Protein AF-A0A961Y0A7-F1 (afdb_monomer)

Mean predicted aligned error: 3.9 Å

Secondary structure (DSSP, 8-state):
-PPPP--TTGGG-TT-SEEEEEHHHHHHHHHHHHHHHHHHTT---EEEEEE---TTSTTHHHHHHHTHHHHHHTTEEE---SSHHHHHHHHHHHTTTTTTT--SSS-EEEEEEEEHHHHHHTHHHHHHHHHH---TT--EEEEEEE-TT-TTSSS---THHHHHHTT--EE--SSHHHHHHHHHHHHHHHHHHTS-EEEEEEHHHHT-EEEEE--TTS--------PPPTT-SS--SS--HHHHHHIIIIIIHHHHHHHHHHTT-SEEEE--TTS--EEEEE-TTHHHHHHHHHHHTT--HHHHHHHTEEEEE-

Foldseek 3Di:
DDDDDADPVVLQDLVDQKHKDFLLSLLVNLQLLLLVLCVVVVWFEAEEEEEEADPPCNCNVVNCVVCVVSNVVSNHDYDYDPAQQRRLVVQLVQQCQPQVPNDPTLGYAYEYEDEQVSLVVNLVSQLVSFLLFGHLSYAYEYEYRADQPCPRHPDRDDNVVSCVVSVAAEAAAQASQVSSVVSSLQRNLRSQLRGHHYYYDYNRHRGDMDIYGSNSPPAPQDQDDDDADVVGRGGHDPDDSVRSVCSSPVGSSVSSVRRCVVRVSKDWPAPQAPAADEEDEDEHNVLVVVVVVCVVVVNDSVNSNVRRYIYIYD

Radius of gyration: 19.68 Å; Cα contacts (8 Å, |Δi|>4): 651; chains: 1; bounding box: 54×45×55 Å

Solvent-accessible surface ar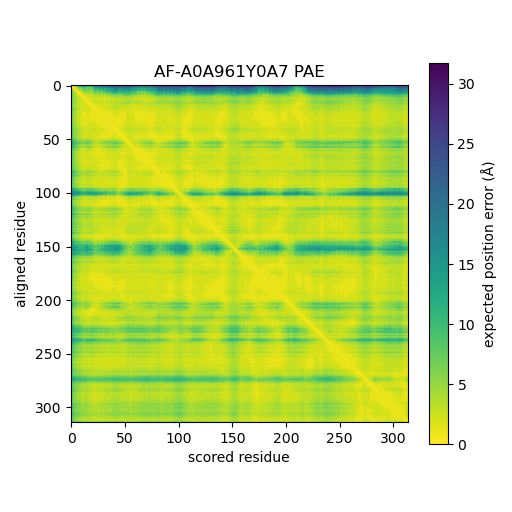ea (backbone atoms only — not comparable to full-atom values): 16187 Å² total; per-residue (Å²): 135,88,83,77,93,83,61,91,68,46,51,71,43,84,89,39,45,65,37,70,40,37,19,44,48,32,54,55,33,35,55,54,49,49,46,49,52,35,47,75,73,72,41,56,53,32,35,40,36,22,20,30,82,28,62,48,49,50,60,33,64,60,45,52,62,74,40,42,69,64,32,52,76,51,48,31,48,79,49,78,29,96,38,30,44,60,11,43,45,52,48,48,49,44,36,50,48,56,78,80,71,73,44,95,38,74,19,32,26,26,38,30,34,23,18,43,73,34,48,62,69,21,46,68,52,48,36,55,36,30,43,50,24,14,21,71,52,17,12,28,36,38,40,41,13,34,41,70,79,25,85,88,46,98,55,59,36,76,54,65,61,61,34,56,74,40,69,34,52,74,45,49,35,48,30,42,57,35,52,32,53,49,46,56,50,26,34,51,47,4,24,68,23,9,27,43,18,33,35,56,34,33,48,76,24,31,70,35,72,44,80,34,79,57,39,86,76,74,68,84,84,51,84,65,92,72,92,68,58,90,86,50,58,46,43,73,83,92,60,52,73,67,54,27,50,51,42,42,68,72,42,25,52,50,42,46,52,48,35,42,62,63,52,50,68,53,38,75,75,24,81,2,49,96,63,59,76,45,80,46,79,36,49,21,49,54,38,54,56,52,51,50,54,32,51,78,70,66,43,48,60,69,50,21,27,76,74,6,36,21,33,36,39,79

Structure (mmCIF, N/CA/C/O backbone):
data_AF-A0A961Y0A7-F1
#
_entry.id   AF-A0A961Y0A7-F1
#
loop_
_atom_site.group_PDB
_atom_site.id
_atom_site.type_symbol
_atom_site.label_atom_id
_atom_site.label_alt_id
_atom_site.label_comp_id
_atom_site.label_asym_id
_atom_site.label_entity_id
_atom_site.label_seq_id
_atom_site.pdbx_PDB_ins_code
_atom_site.Cartn_x
_atom_site.Cartn_y
_atom_site.Cartn_z
_atom_site.occupancy
_atom_site.B_iso_or_equiv
_atom_site.auth_seq_id
_atom_site.auth_comp_id
_atom_site.auth_asym_id
_atom_site.auth_atom_id
_atom_site.pdbx_PDB_model_num
ATOM 1 N N . MET A 1 1 ? -7.934 -25.262 23.006 1.00 51.03 1 MET A N 1
ATOM 2 C CA . MET A 1 1 ? -6.960 -24.465 22.233 1.00 51.03 1 MET A CA 1
ATOM 3 C C . MET A 1 1 ? -5.913 -25.414 21.687 1.00 51.03 1 MET A C 1
ATOM 5 O O . MET A 1 1 ? -5.213 -26.032 22.476 1.00 51.03 1 MET A O 1
ATOM 9 N N . THR A 1 2 ? -5.853 -25.593 20.373 1.00 66.06 2 THR A N 1
ATOM 10 C CA . THR A 1 2 ? -4.744 -26.283 19.704 1.00 66.06 2 THR A CA 1
ATOM 11 C C . THR A 1 2 ? -3.541 -25.342 19.684 1.00 66.06 2 THR A C 1
ATOM 13 O O . THR A 1 2 ? -3.644 -24.221 19.190 1.00 66.06 2 THR A O 1
ATOM 16 N N . LEU A 1 3 ? -2.423 -25.760 20.278 1.00 72.69 3 LEU A N 1
ATOM 17 C CA . LEU A 1 3 ? -1.157 -25.033 20.196 1.00 72.69 3 LEU A CA 1
ATOM 18 C C . LEU A 1 3 ? -0.525 -25.333 18.835 1.00 72.69 3 LEU A C 1
ATOM 20 O O . LEU A 1 3 ? -0.380 -26.498 18.471 1.00 72.69 3 LEU A O 1
ATOM 24 N N . HIS A 1 4 ? -0.182 -24.291 18.084 1.00 73.06 4 HIS A N 1
ATOM 25 C CA . HIS A 1 4 ? 0.564 -24.435 16.838 1.00 73.06 4 HIS A CA 1
ATOM 26 C C . HIS A 1 4 ? 2.064 -24.418 17.140 1.00 73.06 4 HIS A C 1
ATOM 28 O O . HIS A 1 4 ? 2.520 -23.619 17.958 1.00 73.06 4 HIS A O 1
ATOM 34 N N . GLU A 1 5 ? 2.829 -25.285 16.481 1.00 76.44 5 GLU A N 1
ATOM 35 C CA . GLU A 1 5 ? 4.289 -25.206 16.482 1.00 76.44 5 GLU A CA 1
ATOM 36 C C . GLU A 1 5 ? 4.713 -24.015 15.609 1.00 76.44 5 GLU A C 1
ATOM 38 O O . GLU A 1 5 ? 4.306 -23.921 14.449 1.00 76.44 5 GLU A O 1
ATOM 43 N N . VAL A 1 6 ? 5.467 -23.072 16.186 1.00 79.75 6 VAL A N 1
ATOM 44 C CA . VAL A 1 6 ? 5.834 -21.801 15.539 1.00 79.75 6 VAL A CA 1
ATOM 45 C C . VAL A 1 6 ? 7.351 -21.639 15.543 1.00 79.75 6 VAL A C 1
ATOM 47 O O . VAL A 1 6 ? 7.975 -21.639 16.604 1.00 79.75 6 VAL A O 1
ATOM 50 N N . GLY A 1 7 ? 7.936 -21.453 14.358 1.00 81.75 7 GLY A N 1
ATOM 51 C CA . GLY A 1 7 ? 9.354 -21.139 14.167 1.00 81.75 7 GLY A CA 1
ATOM 52 C C . GLY A 1 7 ? 9.591 -19.697 13.706 1.00 81.75 7 GLY A C 1
ATOM 53 O O . GLY A 1 7 ? 8.759 -19.097 13.031 1.00 81.75 7 GLY A O 1
ATOM 54 N N . LEU A 1 8 ? 10.762 -19.120 14.007 1.00 78.00 8 LEU A N 1
ATOM 55 C CA . LEU A 1 8 ? 11.124 -17.765 13.542 1.00 78.00 8 LEU A CA 1
ATOM 56 C C . LEU A 1 8 ? 11.269 -17.659 12.013 1.00 78.00 8 LEU A C 1
ATOM 58 O O . LEU A 1 8 ? 11.157 -16.560 11.464 1.00 78.00 8 LEU A O 1
ATOM 62 N N . SER A 1 9 ? 11.548 -18.777 11.344 1.00 84.88 9 SER A N 1
ATOM 63 C CA . SER A 1 9 ? 11.626 -18.895 9.884 1.00 84.88 9 SER A CA 1
ATOM 64 C C . SER A 1 9 ? 10.252 -18.906 9.212 1.00 84.88 9 SER A C 1
ATOM 66 O O . SER A 1 9 ? 10.159 -18.555 8.039 1.00 84.88 9 SER A O 1
ATOM 68 N N . ASP A 1 10 ? 9.181 -19.226 9.949 1.00 89.25 10 ASP A N 1
ATOM 69 C CA . ASP A 1 10 ? 7.824 -19.369 9.399 1.00 89.25 10 ASP A CA 1
ATOM 70 C C . ASP A 1 10 ? 7.329 -18.085 8.728 1.00 89.25 10 ASP A C 1
ATOM 72 O O . ASP A 1 10 ? 6.526 -18.128 7.803 1.00 89.25 10 ASP A O 1
ATOM 76 N N . LYS A 1 11 ? 7.847 -16.926 9.149 1.00 90.25 11 LYS A N 1
ATOM 77 C CA . LYS A 1 11 ? 7.436 -15.613 8.640 1.00 90.25 11 LYS A CA 1
ATOM 78 C C . LYS A 1 11 ? 7.602 -15.414 7.132 1.00 90.25 11 LYS A C 1
ATOM 80 O O . LYS A 1 11 ? 6.934 -14.543 6.581 1.00 90.25 11 LYS A O 1
ATOM 85 N N . PHE A 1 12 ? 8.482 -16.172 6.475 1.00 93.19 12 PHE A N 1
ATOM 86 C CA . PHE A 1 12 ? 8.688 -16.105 5.023 1.00 93.19 12 PHE A CA 1
ATOM 87 C C . PHE A 1 12 ? 8.263 -17.386 4.294 1.00 93.19 12 PHE A C 1
ATOM 89 O O . PHE A 1 12 ? 8.237 -17.400 3.066 1.00 93.19 12 PHE A O 1
ATOM 96 N N . ASP A 1 13 ? 7.841 -18.421 5.023 1.00 93.38 13 ASP A N 1
ATOM 97 C CA . ASP A 1 13 ? 7.363 -19.678 4.453 1.00 93.38 13 ASP A CA 1
ATOM 98 C C . ASP A 1 13 ? 5.953 -19.510 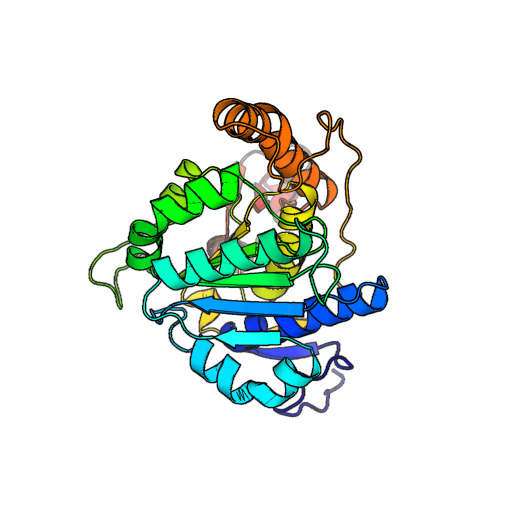3.856 1.00 93.38 13 ASP A C 1
ATOM 100 O O . ASP A 1 13 ? 4.977 -19.201 4.543 1.00 93.38 13 ASP A O 1
ATOM 104 N N . LEU A 1 14 ? 5.833 -19.650 2.531 1.00 94.38 14 LEU A N 1
ATOM 105 C CA . LEU A 1 14 ? 4.567 -19.525 1.792 1.00 94.38 14 LEU A CA 1
ATOM 106 C C . LEU A 1 14 ? 3.572 -20.661 2.073 1.00 94.38 14 LEU A C 1
ATOM 108 O O . LEU A 1 14 ? 2.392 -20.482 1.794 1.00 94.38 14 LEU A O 1
ATOM 112 N N . ALA A 1 15 ? 4.006 -21.767 2.685 1.00 92.88 15 ALA A N 1
ATOM 113 C CA . ALA A 1 15 ? 3.124 -22.857 3.096 1.00 92.88 15 ALA A CA 1
ATOM 114 C C . ALA A 1 15 ? 2.389 -22.590 4.423 1.00 92.88 15 ALA A C 1
ATOM 116 O O . ALA A 1 15 ? 1.484 -23.339 4.789 1.00 92.88 15 ALA A O 1
ATOM 117 N N . LYS A 1 16 ? 2.772 -21.547 5.171 1.00 93.75 16 LYS A N 1
ATOM 118 C CA . LYS A 1 16 ? 2.127 -21.176 6.436 1.00 93.75 16 LYS A CA 1
ATOM 119 C C . LYS A 1 16 ? 0.941 -20.254 6.174 1.00 93.75 16 LYS A C 1
ATOM 121 O O . LYS A 1 16 ? 1.087 -19.245 5.491 1.00 93.75 16 LYS A O 1
ATOM 126 N N . ASP A 1 17 ? -0.188 -20.544 6.819 1.00 93.56 17 ASP A N 1
ATOM 127 C CA . ASP A 1 17 ? -1.375 -19.677 6.804 1.00 93.56 17 ASP A CA 1
ATOM 128 C C . ASP A 1 17 ? -1.399 -18.673 7.962 1.00 93.56 17 ASP A C 1
ATOM 130 O O . ASP A 1 17 ? -2.107 -17.675 7.900 1.00 93.56 17 ASP A O 1
ATOM 134 N N . ARG A 1 18 ? -0.637 -18.902 9.037 1.00 94.38 18 ARG A N 1
ATOM 135 C CA . ARG A 1 18 ? -0.569 -17.992 10.187 1.00 94.38 18 ARG A CA 1
ATOM 136 C C . ARG A 1 18 ? 0.855 -17.856 10.692 1.00 94.38 18 ARG A C 1
ATOM 138 O O . ARG A 1 18 ? 1.533 -18.857 10.902 1.00 94.38 18 ARG A O 1
ATOM 145 N N . ILE A 1 19 ? 1.281 -16.618 10.922 1.00 95.06 19 ILE A N 1
ATOM 146 C CA . ILE A 1 19 ? 2.637 -16.281 11.376 1.00 95.06 19 ILE A CA 1
ATOM 147 C C . ILE A 1 19 ? 2.593 -15.192 12.451 1.00 95.06 19 ILE A C 1
ATOM 149 O O . ILE A 1 19 ? 1.587 -14.498 12.596 1.00 95.06 19 ILE A O 1
ATOM 153 N N . PHE A 1 20 ? 3.682 -15.034 13.203 1.00 94.75 20 PHE A N 1
ATOM 154 C CA . PHE A 1 20 ? 3.889 -13.921 14.132 1.00 94.75 20 PHE A CA 1
ATOM 155 C C . PHE A 1 20 ? 5.010 -13.021 13.608 1.00 94.75 20 PHE A C 1
ATOM 157 O O . PHE A 1 20 ? 6.136 -13.487 13.424 1.00 94.75 20 PHE A O 1
ATOM 164 N N . VAL A 1 21 ? 4.703 -11.752 13.330 1.00 95.81 21 VAL A N 1
ATOM 165 C CA . VAL A 1 21 ? 5.616 -10.829 12.634 1.00 95.81 21 VAL A CA 1
ATOM 166 C C . VAL A 1 21 ? 5.480 -9.391 13.112 1.00 95.81 21 VAL A C 1
ATOM 168 O O . VAL A 1 21 ? 4.435 -8.992 13.623 1.00 95.81 21 VAL A O 1
ATOM 171 N N . THR A 1 22 ? 6.537 -8.603 12.903 1.00 95.56 22 THR A N 1
ATOM 172 C CA . THR A 1 22 ? 6.458 -7.133 12.923 1.00 95.56 22 THR A CA 1
ATOM 173 C C . THR A 1 22 ? 5.847 -6.595 11.626 1.00 95.56 22 THR A C 1
ATOM 17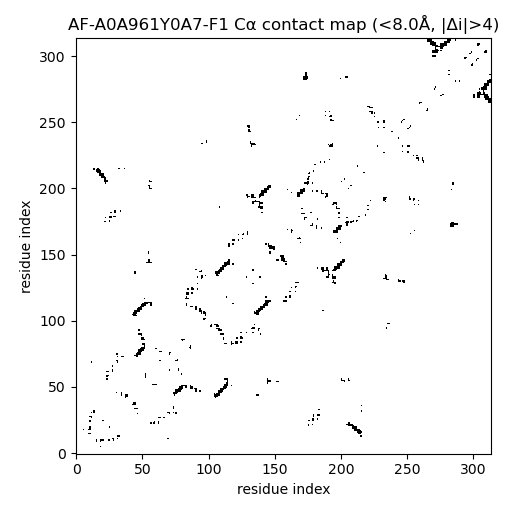5 O O . THR A 1 22 ? 5.862 -7.286 10.605 1.00 95.56 22 THR A O 1
ATOM 178 N N . GLY A 1 23 ? 5.400 -5.337 11.606 1.00 96.00 23 GLY A N 1
ATOM 179 C CA . GLY A 1 23 ? 4.949 -4.674 10.374 1.00 96.00 23 GLY A CA 1
ATOM 180 C C . GLY A 1 23 ? 6.012 -4.631 9.267 1.00 96.00 23 GLY A C 1
ATOM 181 O O . GLY A 1 23 ? 5.724 -4.950 8.116 1.00 96.00 23 GLY A O 1
ATOM 182 N N . ALA A 1 24 ? 7.277 -4.354 9.603 1.00 95.94 24 ALA A N 1
ATOM 183 C CA . ALA A 1 24 ? 8.370 -4.414 8.624 1.00 95.94 24 ALA A CA 1
ATOM 184 C C . ALA A 1 24 ? 8.560 -5.822 8.018 1.00 95.94 24 ALA A C 1
ATOM 186 O O . ALA A 1 24 ? 8.810 -5.959 6.823 1.00 95.94 24 ALA A O 1
ATOM 187 N N . GLN A 1 25 ? 8.414 -6.883 8.819 1.00 96.88 25 GLN A N 1
ATOM 188 C CA . GLN A 1 25 ? 8.450 -8.266 8.323 1.00 96.88 25 GLN A CA 1
ATOM 189 C C . GLN A 1 25 ? 7.204 -8.615 7.506 1.00 96.88 25 GLN A C 1
ATOM 191 O O . GLN A 1 25 ? 7.316 -9.341 6.521 1.00 96.88 25 GLN A O 1
ATOM 196 N N . ALA A 1 26 ? 6.044 -8.071 7.875 1.00 97.69 26 ALA A N 1
ATOM 197 C CA . ALA A 1 26 ? 4.801 -8.215 7.131 1.00 97.69 26 ALA A CA 1
ATOM 198 C C . ALA A 1 26 ? 4.913 -7.622 5.715 1.00 97.69 26 ALA A C 1
ATOM 200 O O . ALA A 1 26 ? 4.457 -8.252 4.767 1.00 97.69 26 ALA A O 1
ATOM 201 N N . ILE A 1 27 ? 5.600 -6.485 5.542 1.00 98.12 27 ILE A N 1
ATOM 202 C CA . ILE A 1 27 ? 5.890 -5.905 4.216 1.00 98.12 27 ILE A CA 1
ATOM 203 C C . ILE A 1 27 ? 6.769 -6.849 3.380 1.00 98.12 27 ILE A C 1
ATOM 205 O O . ILE A 1 27 ? 6.475 -7.101 2.214 1.00 98.12 27 ILE A O 1
ATOM 209 N N . VAL A 1 28 ? 7.825 -7.427 3.966 1.00 98.12 28 VAL A N 1
ATOM 210 C CA . VAL A 1 28 ? 8.664 -8.416 3.260 1.00 98.12 28 VAL A CA 1
ATOM 211 C C . VAL A 1 28 ? 7.841 -9.641 2.860 1.00 98.12 28 VAL A C 1
ATOM 213 O O . VAL A 1 28 ? 7.90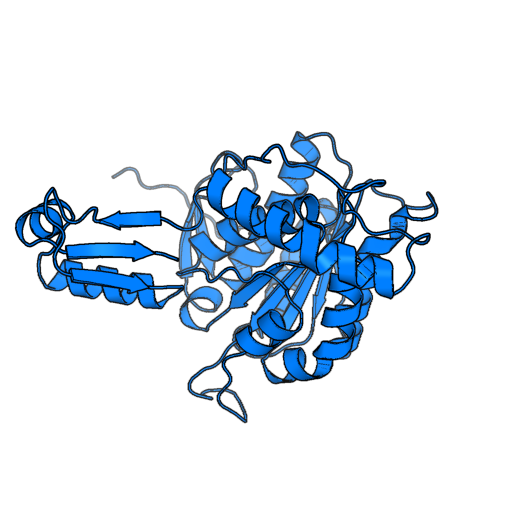7 -10.097 1.720 1.00 98.12 28 VAL A O 1
ATOM 216 N N . ARG A 1 29 ? 7.014 -10.148 3.777 1.00 98.06 29 ARG A N 1
ATOM 217 C CA . ARG A 1 29 ? 6.108 -11.267 3.517 1.00 98.06 29 ARG A CA 1
ATOM 218 C C . ARG A 1 29 ? 5.111 -10.950 2.396 1.00 98.06 29 ARG A C 1
ATOM 220 O O . ARG A 1 29 ? 4.918 -11.777 1.512 1.00 98.06 29 ARG A O 1
ATOM 227 N N . MET A 1 30 ? 4.529 -9.756 2.395 1.00 98.50 30 MET A N 1
ATOM 228 C CA . MET A 1 30 ? 3.612 -9.274 1.360 1.00 98.50 30 MET A CA 1
ATOM 229 C C . MET A 1 30 ? 4.254 -9.296 -0.037 1.00 98.50 30 MET A C 1
ATOM 231 O O . MET A 1 30 ? 3.595 -9.714 -0.985 1.00 98.50 30 MET A O 1
ATOM 235 N N . LEU A 1 31 ? 5.533 -8.924 -0.178 1.00 98.75 31 LEU A N 1
ATOM 236 C CA . LEU A 1 31 ? 6.253 -9.003 -1.462 1.00 98.75 31 LEU A CA 1
ATOM 237 C C . LEU A 1 31 ? 6.336 -10.444 -1.990 1.00 98.75 31 LEU A C 1
ATOM 239 O O . LEU A 1 31 ? 6.076 -10.692 -3.168 1.00 98.75 31 LEU A O 1
ATOM 243 N N . LEU A 1 32 ? 6.664 -11.398 -1.112 1.00 98.62 32 LEU A N 1
ATOM 244 C CA . LEU A 1 32 ? 6.717 -12.823 -1.459 1.00 98.62 32 LEU A CA 1
ATOM 245 C C . LEU A 1 32 ? 5.329 -13.348 -1.849 1.00 98.62 32 LEU A C 1
ATOM 247 O O . LEU A 1 32 ? 5.191 -14.076 -2.829 1.00 98.62 32 LEU A O 1
ATOM 251 N N . MET A 1 33 ? 4.292 -12.936 -1.114 1.00 98.56 33 MET A N 1
ATOM 252 C CA . MET A 1 33 ? 2.907 -13.292 -1.423 1.00 98.56 33 MET A CA 1
ATOM 253 C C . MET A 1 33 ? 2.459 -12.720 -2.769 1.00 98.56 33 MET A C 1
ATOM 255 O O . MET A 1 33 ? 1.820 -13.436 -3.533 1.00 98.56 33 MET A O 1
ATOM 259 N N . GLN A 1 34 ? 2.805 -11.470 -3.092 1.00 98.69 34 GLN A N 1
ATOM 260 C CA . GLN A 1 34 ? 2.463 -10.868 -4.382 1.00 98.69 34 GLN A CA 1
ATOM 261 C C . GLN A 1 34 ? 3.087 -11.653 -5.541 1.00 98.69 34 GLN A C 1
ATOM 263 O O . GLN A 1 34 ? 2.381 -12.026 -6.479 1.00 98.69 34 GLN A O 1
ATOM 268 N N . ARG A 1 35 ? 4.386 -11.975 -5.449 1.00 98.50 35 ARG A N 1
ATOM 269 C CA . ARG A 1 35 ? 5.071 -12.792 -6.461 1.00 98.50 35 ARG A CA 1
ATOM 270 C C . ARG A 1 35 ? 4.407 -14.152 -6.650 1.00 98.50 35 ARG A C 1
ATOM 272 O O . ARG A 1 35 ? 4.287 -14.626 -7.782 1.00 98.50 35 ARG A O 1
ATOM 279 N N . GLU A 1 36 ? 4.030 -14.794 -5.552 1.00 98.38 36 GLU A N 1
ATOM 280 C CA . GLU A 1 36 ? 3.432 -16.123 -5.592 1.00 98.38 36 GLU A CA 1
ATOM 281 C C . GLU A 1 36 ? 2.009 -16.094 -6.157 1.00 98.38 36 GLU A C 1
ATOM 283 O O . GLU A 1 36 ? 1.648 -16.959 -6.953 1.00 98.38 36 GLU A O 1
ATOM 288 N N . ARG A 1 37 ? 1.223 -15.057 -5.842 1.00 98.06 37 ARG A N 1
ATOM 289 C CA . ARG A 1 37 ? -0.086 -14.831 -6.474 1.00 98.06 37 ARG A CA 1
ATOM 290 C C . ARG A 1 37 ? 0.048 -14.657 -7.984 1.00 98.06 37 ARG A C 1
ATOM 292 O O . ARG A 1 37 ? -0.720 -15.263 -8.724 1.00 98.06 37 ARG A O 1
ATOM 299 N N . ASP A 1 38 ? 1.047 -13.901 -8.436 1.00 98.38 38 ASP A N 1
ATOM 300 C CA . ASP A 1 38 ? 1.332 -13.744 -9.864 1.00 98.38 38 ASP A CA 1
ATOM 301 C C . ASP A 1 38 ? 1.721 -15.081 -10.511 1.00 98.38 38 ASP A C 1
ATOM 303 O O . ASP A 1 38 ? 1.190 -15.429 -11.563 1.00 98.38 38 ASP A O 1
ATOM 307 N N . ARG A 1 39 ? 2.566 -15.886 -9.848 1.00 98.31 39 ARG A N 1
ATOM 308 C CA . ARG A 1 39 ? 2.947 -17.226 -10.329 1.00 98.31 39 ARG A CA 1
ATOM 309 C C . ARG A 1 39 ? 1.732 -18.137 -10.500 1.00 98.31 39 ARG A C 1
ATOM 311 O O . ARG A 1 39 ? 1.622 -18.827 -11.509 1.00 98.31 39 ARG A O 1
ATOM 318 N N . ILE A 1 40 ? 0.838 -18.155 -9.510 1.00 97.56 40 ILE A N 1
ATOM 319 C CA . ILE A 1 40 ? -0.393 -18.958 -9.528 1.00 97.56 40 ILE A CA 1
ATOM 320 C C . ILE A 1 40 ? -1.330 -18.487 -10.647 1.00 97.56 40 ILE A C 1
ATOM 322 O O . ILE A 1 40 ? -1.979 -19.312 -11.283 1.00 97.56 40 ILE A O 1
ATOM 326 N N . ALA A 1 41 ? -1.355 -17.183 -10.931 1.00 97.12 41 ALA A N 1
ATOM 327 C CA . ALA A 1 41 ? -2.091 -16.600 -12.051 1.00 97.12 41 ALA A CA 1
ATOM 328 C C . ALA A 1 41 ? -1.420 -16.820 -13.425 1.00 97.12 41 ALA A C 1
ATOM 330 O O . ALA A 1 41 ? -1.938 -16.347 -14.433 1.00 97.12 41 ALA A O 1
ATOM 331 N N . GLY A 1 42 ? -0.287 -17.530 -13.483 1.00 98.12 42 GLY A N 1
ATOM 332 C CA . GLY A 1 42 ? 0.439 -17.819 -14.721 1.00 98.12 42 GLY A CA 1
ATOM 333 C C . GLY A 1 42 ? 1.356 -16.694 -15.206 1.00 98.12 42 GLY A C 1
ATOM 334 O O . GLY A 1 42 ? 1.857 -16.782 -16.321 1.00 98.12 42 GLY A O 1
ATOM 335 N N . LEU A 1 43 ? 1.597 -15.667 -14.385 1.00 97.94 43 LEU A N 1
ATOM 336 C CA . LEU A 1 43 ? 2.464 -14.539 -14.717 1.00 97.94 43 LEU A CA 1
ATOM 337 C C . LEU A 1 43 ? 3.905 -14.776 -14.234 1.00 97.94 43 LEU A C 1
ATOM 339 O O . LEU A 1 43 ? 4.173 -15.187 -13.095 1.00 97.94 43 LEU A O 1
ATOM 343 N N . ASN A 1 44 ? 4.860 -14.441 -15.092 1.00 97.50 44 ASN A N 1
ATOM 344 C CA . ASN A 1 44 ? 6.278 -14.355 -14.788 1.00 97.50 44 ASN A CA 1
ATOM 345 C C . ASN A 1 44 ? 6.662 -12.908 -14.443 1.00 97.50 44 ASN A C 1
ATOM 347 O O . ASN A 1 44 ? 7.371 -12.245 -15.198 1.00 97.50 44 ASN A O 1
ATOM 351 N N . THR A 1 45 ? 6.197 -12.414 -13.293 1.00 98.31 45 THR A N 1
ATOM 352 C CA . THR A 1 45 ? 6.563 -11.084 -12.780 1.00 98.31 45 THR A CA 1
ATOM 353 C C . THR A 1 45 ? 7.852 -11.105 -11.953 1.00 98.31 45 THR A C 1
ATOM 355 O O . THR A 1 45 ? 8.313 -12.153 -11.479 1.00 98.31 45 THR A O 1
ATOM 358 N N . ALA A 1 46 ? 8.420 -9.918 -11.749 1.00 98.38 46 ALA A N 1
ATOM 359 C CA . ALA A 1 46 ? 9.483 -9.659 -10.782 1.00 98.38 46 ALA A CA 1
ATOM 360 C C . ALA A 1 46 ? 9.074 -8.546 -9.807 1.00 98.38 46 ALA A C 1
ATOM 362 O O . ALA A 1 46 ? 8.126 -7.802 -10.060 1.00 98.38 46 ALA A O 1
ATOM 363 N N . GLY A 1 47 ? 9.795 -8.434 -8.691 1.00 98.56 47 GLY A N 1
ATOM 364 C CA . GLY A 1 47 ? 9.586 -7.378 -7.703 1.00 98.56 47 GLY A CA 1
ATOM 365 C C . GLY A 1 47 ? 10.777 -6.428 -7.616 1.00 98.56 47 GLY A C 1
ATOM 366 O O . GLY A 1 47 ? 11.928 -6.857 -7.700 1.00 98.56 47 GLY A O 1
ATOM 367 N N . PHE A 1 48 ? 10.519 -5.147 -7.383 1.00 98.81 48 PHE A N 1
ATOM 368 C CA . PHE A 1 48 ? 11.555 -4.148 -7.132 1.00 98.81 48 PHE A CA 1
ATOM 369 C C . PHE A 1 48 ? 11.227 -3.316 -5.896 1.00 98.81 48 PHE A C 1
ATOM 371 O O . PHE A 1 48 ? 10.123 -2.809 -5.743 1.00 98.81 48 PHE A O 1
ATOM 378 N N . VAL A 1 49 ? 12.186 -3.153 -4.995 1.00 98.81 49 VAL A N 1
ATOM 379 C CA . VAL A 1 49 ? 12.016 -2.335 -3.794 1.00 98.81 49 VAL A CA 1
ATOM 380 C C . VAL A 1 49 ? 13.118 -1.297 -3.758 1.00 98.81 49 VAL A C 1
ATOM 382 O O . VAL A 1 49 ? 14.296 -1.637 -3.874 1.00 98.81 49 VAL A O 1
ATOM 385 N N . SER A 1 50 ? 12.741 -0.039 -3.566 1.00 98.62 50 SER A N 1
ATOM 386 C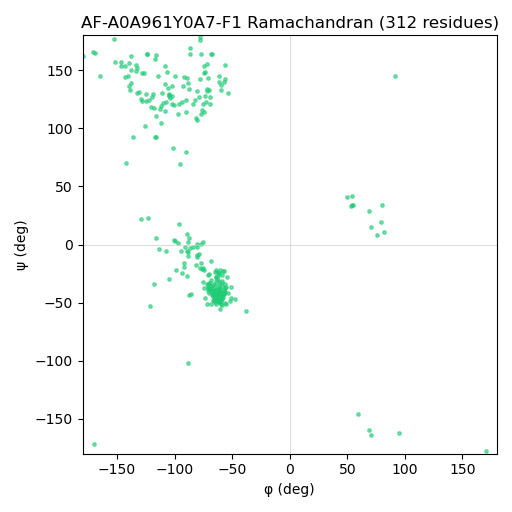 CA . SER A 1 50 ? 13.685 1.053 -3.367 1.00 98.62 50 SER A CA 1
ATOM 387 C C . SER A 1 50 ? 13.105 2.090 -2.421 1.00 98.62 50 SER A C 1
ATOM 389 O O . SER A 1 50 ? 11.897 2.231 -2.287 1.00 98.62 50 SER A O 1
ATOM 391 N N . GLY A 1 51 ? 13.965 2.817 -1.732 1.00 97.31 51 GLY A N 1
ATOM 392 C CA . GLY A 1 51 ? 13.540 3.841 -0.794 1.00 97.31 51 GLY A CA 1
ATOM 393 C C . GLY A 1 51 ? 14.701 4.352 0.025 1.00 97.31 51 GLY A C 1
ATOM 394 O O . GLY A 1 51 ? 15.847 3.934 -0.168 1.00 97.31 51 GLY A O 1
ATOM 395 N N . TYR A 1 52 ? 14.388 5.263 0.935 1.00 95.94 52 TYR A N 1
ATOM 396 C CA . TYR A 1 52 ? 15.358 5.827 1.857 1.00 95.94 52 TYR A CA 1
ATOM 397 C C . TYR A 1 52 ? 14.847 5.731 3.289 1.00 95.94 52 TYR A C 1
ATOM 399 O O . TYR A 1 52 ? 13.646 5.764 3.566 1.00 95.94 52 TYR A O 1
ATOM 407 N N . ARG A 1 53 ? 15.780 5.557 4.221 1.00 91.12 53 ARG A N 1
ATOM 408 C CA . ARG A 1 53 ? 15.449 5.251 5.611 1.00 91.12 53 ARG A CA 1
ATOM 409 C C . ARG A 1 53 ? 14.861 6.458 6.310 1.00 91.12 53 ARG A C 1
ATOM 411 O O . ARG A 1 53 ? 15.477 7.514 6.377 1.00 91.12 53 ARG A O 1
ATOM 418 N N . GLY A 1 54 ? 13.750 6.225 6.989 1.00 89.62 54 GLY A N 1
ATOM 419 C CA . GLY A 1 54 ? 13.210 7.137 7.981 1.00 89.62 54 GLY A CA 1
ATOM 420 C C . GLY A 1 54 ? 12.168 6.427 8.830 1.00 89.62 54 GLY A C 1
ATOM 421 O O . GLY A 1 54 ? 11.461 5.550 8.342 1.00 89.62 54 GLY A O 1
ATOM 422 N N . SER A 1 55 ? 12.094 6.769 10.116 1.00 87.00 55 SER A N 1
ATOM 423 C CA . SER A 1 55 ? 11.039 6.274 11.014 1.00 87.00 55 SER A CA 1
ATOM 424 C C . SER A 1 55 ? 9.644 6.627 10.463 1.00 87.00 55 SER A C 1
ATOM 426 O O . SER A 1 55 ? 9.494 7.738 9.952 1.00 87.00 55 SER A O 1
ATOM 428 N N . PRO A 1 56 ? 8.637 5.739 10.551 1.00 90.62 56 PRO A N 1
ATOM 429 C CA . PRO A 1 56 ? 8.646 4.422 11.209 1.00 90.62 56 PRO A CA 1
ATOM 430 C C . PRO A 1 56 ? 9.206 3.274 10.342 1.00 90.62 56 PRO A C 1
ATOM 432 O O . PRO A 1 56 ? 9.333 2.141 10.791 1.00 90.62 56 PRO A O 1
ATOM 435 N N . LEU A 1 57 ? 9.582 3.538 9.088 1.00 92.12 57 LEU A N 1
ATOM 436 C CA . LEU A 1 57 ? 10.064 2.531 8.129 1.00 92.12 57 LEU A CA 1
ATOM 437 C C . LEU A 1 57 ? 11.581 2.273 8.206 1.00 92.12 57 LEU A C 1
ATOM 439 O O . LEU A 1 57 ? 12.120 1.496 7.423 1.00 92.12 57 LEU A O 1
ATOM 443 N N . GLY A 1 58 ? 12.291 2.874 9.167 1.00 88.25 58 GLY A N 1
ATOM 444 C CA . GLY A 1 58 ? 13.757 2.827 9.254 1.00 88.25 58 GLY A CA 1
ATOM 445 C C . GLY A 1 58 ? 14.347 1.420 9.417 1.00 88.25 58 GLY A C 1
ATOM 446 O O . GLY A 1 58 ? 15.503 1.190 9.065 1.00 88.25 58 GLY A O 1
ATOM 447 N N . ALA A 1 59 ? 13.557 0.464 9.911 1.00 91.31 59 ALA A N 1
ATOM 448 C CA . ALA A 1 59 ? 13.965 -0.933 10.046 1.00 91.31 59 ALA A CA 1
ATOM 449 C C . ALA A 1 59 ? 13.697 -1.791 8.793 1.00 91.31 59 ALA A C 1
ATOM 451 O O . ALA A 1 59 ? 14.104 -2.958 8.775 1.00 91.31 59 ALA A O 1
ATOM 452 N N . LEU A 1 60 ? 13.025 -1.258 7.763 1.00 96.19 60 LEU A N 1
ATOM 453 C CA . LEU A 1 60 ? 12.603 -2.026 6.589 1.00 96.19 60 LEU A CA 1
ATOM 454 C C . LEU A 1 60 ? 13.801 -2.562 5.793 1.00 96.19 60 LEU A C 1
ATOM 456 O O . LEU A 1 60 ? 13.850 -3.764 5.534 1.00 96.19 60 LEU A O 1
ATOM 460 N N . ASP A 1 61 ? 14.813 -1.733 5.512 1.00 95.81 61 ASP A N 1
ATOM 461 C CA . ASP A 1 61 ? 16.060 -2.151 4.848 1.00 95.81 61 ASP A CA 1
ATOM 462 C C . ASP A 1 61 ? 16.689 -3.370 5.515 1.00 95.81 61 ASP A C 1
ATOM 464 O O . ASP A 1 61 ? 17.112 -4.317 4.856 1.00 95.81 61 ASP A O 1
ATOM 468 N N . MET A 1 62 ? 16.756 -3.346 6.848 1.00 96.06 62 MET A N 1
ATOM 469 C CA . MET A 1 62 ? 17.361 -4.424 7.616 1.00 96.06 62 MET A CA 1
ATOM 470 C C . MET A 1 62 ? 16.571 -5.723 7.445 1.00 96.06 62 MET A C 1
ATOM 472 O O . MET A 1 62 ? 17.182 -6.788 7.379 1.00 96.06 62 MET A O 1
ATOM 476 N N . GLN A 1 63 ? 15.236 -5.663 7.380 1.00 96.44 63 GLN A N 1
ATOM 477 C CA . GLN A 1 63 ? 14.429 -6.857 7.121 1.00 96.44 63 GLN A CA 1
ATOM 478 C C . GLN A 1 63 ? 14.592 -7.344 5.677 1.00 96.44 63 GLN A C 1
ATOM 480 O O . GLN A 1 63 ? 14.756 -8.544 5.476 1.00 96.44 63 GLN A O 1
ATOM 485 N N . LEU A 1 64 ? 14.626 -6.436 4.695 1.00 97.62 64 LEU A N 1
ATOM 486 C CA . LEU A 1 64 ? 14.860 -6.770 3.285 1.00 97.62 64 LEU A CA 1
ATOM 487 C C . LEU A 1 64 ? 16.227 -7.440 3.082 1.00 97.62 64 LEU A C 1
ATOM 489 O O . LEU A 1 64 ? 16.327 -8.458 2.405 1.00 97.62 64 LEU A O 1
ATOM 493 N N . TRP A 1 65 ? 17.281 -6.934 3.724 1.00 97.69 65 TRP A N 1
ATOM 494 C CA . TRP A 1 65 ? 18.606 -7.557 3.680 1.00 97.69 65 TRP A CA 1
ATOM 495 C C . TRP A 1 65 ? 18.658 -8.913 4.374 1.00 97.69 65 TRP A C 1
ATOM 497 O O . TRP A 1 65 ? 19.295 -9.832 3.863 1.00 97.69 65 TRP A O 1
ATOM 507 N N . LYS A 1 66 ? 17.981 -9.059 5.519 1.00 96.38 66 LYS A N 1
ATOM 508 C CA . LYS A 1 66 ? 17.887 -10.346 6.223 1.00 96.38 66 LYS A CA 1
ATOM 509 C C . LYS A 1 66 ? 17.145 -11.404 5.404 1.00 96.38 66 LYS A C 1
ATOM 511 O O . LYS A 1 66 ? 17.488 -12.570 5.522 1.00 96.38 66 LYS A O 1
ATOM 516 N N . ALA A 1 67 ? 16.178 -10.998 4.584 1.00 96.94 67 ALA A N 1
ATOM 517 C CA . ALA A 1 67 ? 15.377 -11.873 3.726 1.00 96.94 67 ALA A CA 1
ATOM 518 C C . ALA A 1 67 ? 15.903 -11.969 2.280 1.00 96.94 67 ALA A C 1
ATOM 520 O O . ALA A 1 67 ? 15.162 -12.326 1.363 1.00 96.94 67 ALA A O 1
ATOM 521 N N . ARG A 1 68 ? 17.165 -11.589 2.031 1.00 97.31 68 ARG A N 1
ATOM 522 C CA . ARG A 1 68 ? 17.721 -11.492 0.672 1.00 97.31 68 ARG A CA 1
ATOM 523 C C . ARG A 1 68 ? 17.633 -12.810 -0.098 1.00 97.31 68 ARG A C 1
ATOM 525 O O . ARG A 1 68 ? 17.395 -12.779 -1.302 1.00 97.31 68 ARG A O 1
ATOM 532 N N . SER A 1 69 ? 17.842 -13.944 0.568 1.00 96.81 69 SER A N 1
ATOM 533 C CA . SER A 1 69 ? 17.743 -15.276 -0.040 1.00 96.81 69 SER A CA 1
ATOM 534 C C . SER A 1 69 ? 16.340 -15.559 -0.568 1.00 96.81 69 SER A C 1
ATOM 536 O O . SER A 1 69 ? 16.179 -15.944 -1.723 1.00 96.81 69 SER A O 1
ATOM 538 N N . GLU A 1 70 ? 15.330 -15.319 0.260 1.00 97.56 70 GLU A N 1
ATOM 539 C CA . GLU A 1 70 ? 13.920 -15.550 -0.025 1.00 97.56 70 GLU A CA 1
ATOM 540 C C . GLU A 1 70 ? 13.431 -14.604 -1.125 1.00 97.56 70 GLU A C 1
ATOM 542 O O . GLU A 1 70 ? 12.791 -15.036 -2.081 1.00 97.56 70 GLU A O 1
ATOM 547 N N . LEU A 1 71 ? 13.802 -13.323 -1.038 1.00 98.25 71 LEU A N 1
ATOM 548 C CA . LEU A 1 71 ? 13.486 -12.320 -2.055 1.00 98.25 71 LEU A CA 1
ATOM 549 C C . LEU A 1 71 ? 14.142 -12.656 -3.397 1.00 98.25 71 LEU A C 1
ATOM 551 O O . LEU A 1 71 ? 13.472 -12.629 -4.426 1.00 98.25 71 LEU A O 1
ATOM 555 N N . SER A 1 72 ? 15.421 -13.043 -3.403 1.00 98.06 72 SER A N 1
ATOM 556 C CA . SER A 1 72 ? 16.117 -13.415 -4.638 1.00 98.06 72 SER A CA 1
ATOM 557 C C . SER A 1 72 ? 15.517 -14.663 -5.284 1.00 98.06 72 SER A C 1
ATOM 559 O O . SER A 1 72 ? 15.415 -14.704 -6.507 1.00 98.06 72 SER A O 1
ATOM 561 N N . ALA A 1 73 ? 15.106 -15.661 -4.495 1.00 97.69 73 ALA A N 1
ATOM 562 C CA . ALA A 1 73 ? 14.410 -16.845 -5.004 1.00 97.69 73 ALA A CA 1
ATOM 563 C C . ALA A 1 73 ? 13.043 -16.497 -5.625 1.00 97.69 73 ALA A C 1
ATOM 565 O O . ALA A 1 73 ? 12.593 -17.165 -6.552 1.00 97.69 73 ALA A O 1
ATOM 566 N N . ALA A 1 74 ? 12.414 -15.419 -5.152 1.00 97.88 74 ALA A N 1
ATOM 567 C CA . ALA A 1 74 ? 11.168 -14.865 -5.671 1.00 97.88 74 ALA A CA 1
ATOM 568 C C . ALA A 1 74 ? 11.362 -13.815 -6.793 1.00 97.88 74 ALA A C 1
ATOM 570 O O . ALA A 1 74 ? 10.399 -13.163 -7.188 1.00 97.88 74 ALA A O 1
ATOM 571 N N . ASN A 1 75 ? 12.576 -13.622 -7.327 1.00 98.31 75 ASN A N 1
ATOM 572 C CA . ASN A 1 75 ? 12.896 -12.551 -8.290 1.00 98.31 75 ASN A CA 1
ATOM 573 C C . ASN A 1 75 ? 12.535 -11.138 -7.786 1.00 98.31 75 ASN A C 1
ATOM 575 O O . ASN A 1 75 ? 12.137 -10.273 -8.567 1.00 98.31 75 ASN A O 1
ATOM 579 N N . VAL A 1 76 ? 12.661 -10.894 -6.481 1.00 98.69 76 VAL A N 1
ATOM 580 C CA . VAL A 1 76 ? 12.474 -9.577 -5.870 1.00 98.69 76 VAL A CA 1
ATOM 581 C C . VAL A 1 76 ? 13.836 -8.961 -5.561 1.00 98.69 76 VAL A C 1
ATOM 583 O O . VAL A 1 76 ? 14.634 -9.516 -4.804 1.00 98.69 76 VAL A O 1
ATOM 586 N N . VAL A 1 77 ? 14.105 -7.794 -6.141 1.00 98.38 77 VAL A N 1
ATOM 587 C CA . VAL A 1 77 ? 15.354 -7.049 -5.962 1.00 98.38 77 VAL A CA 1
ATOM 588 C C . VAL A 1 77 ? 15.118 -5.877 -5.022 1.00 98.38 77 VAL A C 1
ATOM 590 O O . VAL A 1 77 ? 14.260 -5.037 -5.272 1.00 98.38 77 VAL A O 1
ATOM 593 N N . PHE A 1 78 ? 15.918 -5.792 -3.960 1.00 98.56 78 PHE A N 1
ATOM 594 C CA . PHE A 1 78 ? 16.002 -4.596 -3.126 1.00 98.56 78 PHE A CA 1
ATOM 595 C C . PHE A 1 78 ? 17.244 -3.785 -3.500 1.00 98.56 78 PHE A C 1
ATOM 597 O O . PHE A 1 78 ? 18.367 -4.275 -3.368 1.00 98.56 78 PHE A O 1
ATOM 604 N N . GLN A 1 79 ? 17.030 -2.543 -3.930 1.00 98.19 79 GLN A N 1
ATOM 605 C CA . GLN A 1 79 ? 18.071 -1.571 -4.236 1.00 98.19 79 GLN A CA 1
ATOM 606 C C . GLN A 1 79 ? 17.803 -0.295 -3.422 1.00 98.19 79 GLN A C 1
ATOM 608 O O . GLN A 1 79 ? 16.924 0.483 -3.799 1.00 98.19 79 GLN A O 1
ATOM 613 N N . PRO A 1 80 ? 18.523 -0.049 -2.312 1.00 96.88 80 PRO A N 1
ATOM 614 C CA . PRO A 1 80 ? 18.318 1.164 -1.526 1.00 96.88 80 PRO A CA 1
ATOM 615 C C . PRO A 1 80 ? 18.618 2.404 -2.376 1.00 96.88 80 PRO A C 1
ATOM 617 O O . PRO A 1 80 ? 19.567 2.415 -3.167 1.00 96.88 80 PRO A O 1
ATOM 620 N N . GLY A 1 81 ? 17.794 3.438 -2.220 1.00 95.94 81 GLY A N 1
ATOM 621 C CA . GLY A 1 81 ? 17.994 4.717 -2.885 1.00 95.94 81 GLY A CA 1
ATOM 622 C C . GLY A 1 81 ? 19.126 5.507 -2.240 1.00 95.94 81 GLY A C 1
ATOM 623 O O . GLY A 1 81 ? 19.405 5.364 -1.050 1.00 95.94 81 GLY A O 1
ATOM 624 N N . LEU A 1 82 ? 19.761 6.386 -3.017 1.00 95.81 82 LEU A N 1
ATOM 625 C CA . LEU A 1 82 ? 20.630 7.424 -2.453 1.00 95.81 82 LEU A CA 1
ATOM 626 C C . LEU A 1 82 ? 19.807 8.473 -1.687 1.00 95.81 82 LEU A C 1
ATOM 628 O O . LEU A 1 82 ? 20.273 9.021 -0.692 1.00 95.81 82 LEU A O 1
ATOM 632 N N . ASN A 1 83 ? 18.594 8.729 -2.169 1.00 95.88 83 ASN A N 1
ATOM 633 C CA . ASN A 1 83 ? 17.555 9.531 -1.544 1.00 95.88 83 ASN A CA 1
ATOM 634 C C . ASN A 1 83 ? 16.182 9.028 -2.025 1.00 95.88 83 ASN A C 1
ATOM 636 O O . ASN A 1 83 ? 16.089 8.119 -2.860 1.00 95.88 83 ASN A O 1
ATOM 640 N N . GLU A 1 84 ? 15.120 9.616 -1.491 1.00 96.44 84 GLU A N 1
ATOM 641 C CA . GLU A 1 84 ? 13.742 9.251 -1.795 1.00 96.44 84 GLU A CA 1
ATOM 642 C C . GLU A 1 84 ? 13.339 9.514 -3.250 1.00 96.44 84 GLU A C 1
ATOM 644 O O . GLU A 1 84 ? 12.668 8.666 -3.845 1.00 96.44 84 GLU A O 1
ATOM 649 N N . GLU A 1 85 ? 13.779 10.632 -3.840 1.00 96.62 85 GLU A N 1
ATOM 650 C CA . GLU A 1 85 ? 13.365 11.031 -5.191 1.00 96.62 85 GLU A CA 1
ATOM 651 C C . GLU A 1 85 ? 13.955 10.105 -6.273 1.00 96.62 85 GLU A C 1
ATOM 653 O O . GLU A 1 85 ? 13.265 9.697 -7.211 1.00 96.62 85 GLU A O 1
ATOM 658 N N . LEU A 1 86 ? 15.208 9.669 -6.103 1.00 97.81 86 LEU A N 1
ATOM 659 C CA . LEU A 1 86 ? 15.866 8.716 -6.996 1.00 97.81 86 LEU A CA 1
ATOM 660 C C . LEU A 1 86 ? 15.276 7.315 -6.833 1.00 97.81 86 LEU A C 1
ATOM 662 O O . LEU A 1 86 ? 15.096 6.608 -7.824 1.00 97.81 86 LEU A O 1
ATOM 666 N N . ALA A 1 87 ? 14.924 6.925 -5.604 1.00 98.31 87 ALA A N 1
ATOM 667 C CA . ALA A 1 87 ? 14.206 5.678 -5.361 1.00 98.31 87 ALA A CA 1
ATOM 668 C C . ALA A 1 87 ? 12.825 5.672 -6.035 1.00 98.31 87 ALA A C 1
ATOM 670 O O . ALA A 1 87 ? 12.444 4.672 -6.650 1.00 98.31 87 ALA A O 1
ATOM 671 N N . ALA A 1 88 ? 12.082 6.782 -5.951 1.00 98.50 88 ALA A N 1
ATOM 672 C CA . ALA A 1 88 ? 10.786 6.930 -6.614 1.00 98.50 88 ALA A CA 1
ATOM 673 C C . ALA A 1 88 ? 10.951 6.850 -8.135 1.00 98.50 88 ALA A C 1
ATOM 675 O O . ALA A 1 88 ? 10.209 6.134 -8.806 1.00 98.50 88 ALA A O 1
ATOM 676 N N . THR A 1 89 ? 11.978 7.513 -8.670 1.00 98.31 89 THR A N 1
ATOM 677 C CA . THR A 1 89 ? 12.287 7.505 -10.106 1.00 98.31 89 THR A CA 1
ATOM 678 C C . THR A 1 89 ? 12.631 6.099 -10.593 1.00 98.31 89 THR A C 1
ATOM 680 O O . THR A 1 89 ? 12.146 5.671 -11.639 1.00 98.31 89 THR A O 1
ATOM 683 N N . ALA A 1 90 ? 13.404 5.336 -9.815 1.00 98.38 90 ALA A N 1
ATOM 684 C CA . ALA A 1 90 ? 13.699 3.940 -10.122 1.00 98.38 90 ALA A CA 1
ATOM 685 C C . ALA A 1 90 ? 12.421 3.084 -10.153 1.00 98.38 90 ALA A C 1
ATOM 687 O O . ALA A 1 90 ? 12.221 2.328 -11.103 1.00 98.38 90 ALA A O 1
ATOM 688 N N . CYS A 1 91 ? 11.523 3.246 -9.171 1.00 98.62 91 CYS A N 1
ATOM 689 C CA . CYS A 1 91 ? 10.226 2.562 -9.156 1.00 98.62 91 CYS A CA 1
ATOM 690 C C . CYS A 1 91 ? 9.373 2.936 -10.378 1.00 98.62 91 CYS A C 1
ATOM 692 O O . CYS A 1 91 ? 8.810 2.053 -11.020 1.00 98.62 91 CYS A O 1
ATOM 694 N N . TRP A 1 92 ? 9.336 4.211 -10.772 1.00 98.44 92 TRP A N 1
ATOM 695 C CA . TRP A 1 92 ? 8.655 4.630 -11.999 1.00 98.44 92 TRP A CA 1
ATOM 696 C C . TRP A 1 92 ? 9.265 3.996 -13.256 1.00 98.44 92 TRP A C 1
ATOM 698 O O . TRP A 1 92 ? 8.528 3.517 -14.118 1.00 98.44 92 TRP A O 1
ATOM 708 N N . GLY A 1 93 ? 10.594 3.909 -13.338 1.00 97.31 93 GLY A N 1
ATOM 709 C CA . GLY A 1 93 ? 11.296 3.238 -14.434 1.00 97.31 93 GLY A CA 1
ATOM 710 C C . GLY A 1 93 ? 10.909 1.763 -14.585 1.00 97.31 93 GLY A C 1
ATOM 711 O O . GLY A 1 93 ? 10.759 1.283 -15.706 1.00 97.31 93 GLY A O 1
ATOM 712 N N . THR A 1 94 ? 10.644 1.057 -13.478 1.00 97.44 94 THR A N 1
ATOM 713 C CA . THR A 1 94 ? 10.186 -0.345 -13.537 1.00 97.44 94 THR A CA 1
ATOM 714 C C . THR A 1 94 ? 8.852 -0.525 -14.258 1.00 97.44 94 THR A C 1
ATOM 716 O O . THR A 1 94 ? 8.591 -1.587 -14.810 1.00 97.44 94 THR A O 1
ATOM 719 N N . GLN A 1 95 ? 8.014 0.515 -14.301 1.00 97.75 95 GLN A N 1
ATOM 720 C CA . GLN A 1 95 ? 6.724 0.460 -14.991 1.00 97.75 95 GLN A CA 1
ATOM 721 C C . GLN A 1 95 ? 6.856 0.625 -16.508 1.00 97.75 95 GLN A C 1
ATOM 723 O O . GLN A 1 95 ? 5.876 0.448 -17.223 1.00 97.75 95 GLN A O 1
ATOM 728 N N . GLN A 1 96 ? 8.052 0.953 -16.997 1.00 95.44 96 GLN A N 1
ATOM 729 C CA . GLN A 1 96 ? 8.322 1.240 -18.404 1.00 95.44 96 GLN A CA 1
ATOM 730 C C . GLN A 1 96 ? 9.113 0.129 -19.108 1.00 95.44 96 GLN A C 1
ATOM 732 O O . GLN A 1 96 ? 9.293 0.203 -20.319 1.00 95.44 96 GLN A O 1
ATOM 737 N N . THR A 1 97 ? 9.570 -0.904 -18.386 1.00 91.69 97 THR A N 1
ATOM 738 C CA . THR A 1 97 ? 10.466 -1.946 -18.929 1.00 91.69 97 THR A CA 1
ATOM 739 C C . THR A 1 97 ? 9.867 -2.696 -20.115 1.00 91.69 97 THR A C 1
ATOM 741 O O . THR A 1 97 ? 10.585 -3.044 -21.046 1.00 91.69 97 THR A O 1
ATOM 744 N N . GLU A 1 98 ? 8.547 -2.882 -20.110 1.00 89.06 98 GLU A N 1
ATOM 745 C CA . GLU A 1 98 ? 7.831 -3.629 -21.149 1.00 89.06 98 GLU A CA 1
ATOM 746 C C . GLU A 1 98 ? 7.392 -2.766 -22.336 1.00 89.06 98 GLU A C 1
ATOM 748 O O . GLU A 1 98 ? 6.956 -3.304 -23.351 1.00 89.06 98 GLU A O 1
ATOM 753 N N . LEU A 1 99 ? 7.505 -1.433 -22.255 1.00 89.56 99 LEU A N 1
ATOM 754 C CA . LEU A 1 99 ? 6.961 -0.537 -23.286 1.00 89.56 99 LEU A CA 1
ATOM 755 C C . LEU A 1 99 ? 7.629 -0.711 -24.653 1.00 89.56 99 LEU A C 1
ATOM 757 O O . LEU A 1 99 ? 6.992 -0.477 -25.678 1.00 89.56 99 LEU A O 1
ATOM 761 N N . MET A 1 100 ? 8.889 -1.147 -24.663 1.00 85.19 100 MET A N 1
ATOM 762 C CA . MET A 1 100 ? 9.649 -1.429 -25.884 1.00 85.19 100 MET A CA 1
ATOM 763 C C . MET A 1 100 ? 9.643 -2.920 -26.263 1.00 85.19 100 MET A C 1
ATOM 765 O O . MET A 1 100 ? 10.267 -3.297 -27.249 1.00 85.19 100 MET A O 1
ATOM 769 N N . GLY A 1 101 ? 8.957 -3.779 -25.497 1.00 82.56 101 GLY A N 1
ATOM 770 C CA . GLY A 1 101 ? 8.933 -5.230 -25.720 1.00 82.56 101 GLY A CA 1
ATOM 771 C C . GLY A 1 101 ? 10.251 -5.954 -25.409 1.00 82.56 101 GLY A C 1
ATOM 772 O O . GLY A 1 101 ? 10.435 -7.094 -25.827 1.00 82.56 101 GLY A O 1
ATOM 773 N N . GLU A 1 102 ? 11.174 -5.303 -24.697 1.00 82.62 102 GLU A N 1
ATOM 774 C CA . GLU A 1 102 ? 12.511 -5.830 -24.367 1.00 82.62 102 GLU A CA 1
ATOM 775 C C . GLU A 1 102 ? 12.611 -6.382 -22.936 1.00 82.62 102 GLU A C 1
ATOM 777 O O . GLU A 1 102 ? 13.690 -6.764 -22.471 1.00 82.62 102 GLU A O 1
ATOM 782 N N . GLY A 1 103 ? 11.502 -6.401 -22.202 1.00 86.50 103 GLY A N 1
ATOM 783 C CA . GLY A 1 103 ? 11.506 -6.807 -20.814 1.00 86.50 103 GLY A CA 1
ATOM 784 C C . GLY A 1 103 ? 11.651 -8.311 -20.610 1.00 86.50 103 GLY A C 1
ATOM 785 O O . GLY A 1 103 ? 11.238 -9.151 -21.407 1.00 86.50 103 GLY A O 1
ATOM 786 N N . ARG A 1 104 ? 12.303 -8.666 -19.499 1.00 93.50 104 ARG A N 1
ATOM 787 C CA . ARG A 1 104 ? 12.570 -10.063 -19.118 1.00 93.50 104 ARG A CA 1
ATOM 788 C C . ARG A 1 104 ? 11.371 -10.739 -18.435 1.00 93.50 104 ARG A C 1
ATOM 790 O O . ARG A 1 104 ? 11.359 -11.963 -18.294 1.00 93.50 104 ARG A O 1
ATOM 797 N N . TYR A 1 105 ? 10.418 -9.951 -17.953 1.00 96.56 105 TYR A N 1
ATOM 798 C CA . TYR A 1 105 ? 9.302 -10.371 -17.109 1.00 96.56 105 TYR A CA 1
ATOM 799 C C . TYR A 1 105 ? 8.018 -9.746 -17.644 1.00 96.56 105 TYR A C 1
ATOM 801 O O . TYR A 1 105 ? 8.077 -8.666 -18.206 1.00 96.56 105 TYR A O 1
ATOM 809 N N . ASP A 1 106 ? 6.857 -10.348 -17.391 1.00 96.44 106 ASP A N 1
ATOM 810 C CA . ASP A 1 106 ? 5.576 -9.795 -17.873 1.00 96.44 106 ASP A CA 1
ATOM 811 C C . ASP A 1 106 ? 5.258 -8.421 -17.249 1.00 96.44 106 ASP A C 1
ATOM 813 O O . ASP A 1 106 ? 4.461 -7.640 -17.767 1.00 96.44 106 ASP A O 1
ATOM 817 N N . GLY A 1 107 ? 5.874 -8.132 -16.102 1.00 97.19 107 GLY A N 1
ATOM 818 C CA . GLY A 1 107 ? 5.835 -6.848 -15.423 1.00 97.19 107 GLY A CA 1
ATOM 819 C C . GLY A 1 107 ? 6.659 -6.867 -14.139 1.00 97.19 107 GLY A C 1
ATOM 820 O O . GLY A 1 107 ? 6.985 -7.926 -13.589 1.00 97.19 107 GLY A O 1
ATOM 821 N N . VAL A 1 108 ? 6.994 -5.674 -13.650 1.00 98.38 108 VAL A N 1
ATOM 822 C CA . VAL A 1 108 ? 7.729 -5.489 -12.396 1.00 98.38 108 VAL A CA 1
ATOM 823 C C . VAL A 1 108 ? 6.837 -4.748 -11.411 1.00 98.38 108 VAL A C 1
ATOM 825 O O . VAL A 1 108 ? 6.527 -3.574 -11.614 1.00 98.38 108 VAL A O 1
ATOM 828 N N . PHE A 1 109 ? 6.385 -5.423 -10.354 1.00 98.81 109 PHE A N 1
ATOM 829 C CA . PHE A 1 109 ? 5.709 -4.728 -9.259 1.00 98.81 109 PHE A CA 1
ATOM 830 C C . PHE A 1 109 ? 6.755 -4.038 -8.388 1.00 98.81 109 PHE A C 1
ATOM 832 O O . PHE A 1 109 ? 7.837 -4.588 -8.167 1.00 98.81 109 PHE A O 1
ATOM 839 N N . SER A 1 110 ? 6.461 -2.841 -7.882 1.00 98.75 110 SER A N 1
ATOM 840 C CA . SER A 1 110 ? 7.445 -2.100 -7.094 1.00 98.75 110 SER A CA 1
ATOM 841 C C . SER A 1 110 ? 6.920 -1.496 -5.805 1.00 98.75 110 SER A C 1
ATOM 843 O O . SER A 1 110 ? 5.760 -1.101 -5.717 1.00 98.75 110 SER A O 1
ATOM 845 N N . VAL A 1 111 ? 7.800 -1.396 -4.812 1.00 98.88 111 VAL A N 1
ATOM 846 C CA . VAL A 1 111 ? 7.543 -0.700 -3.551 1.00 98.88 111 VAL A CA 1
ATOM 847 C C . VAL A 1 111 ? 8.557 0.417 -3.382 1.00 98.88 111 VAL A C 1
ATOM 849 O O . VAL A 1 111 ? 9.757 0.165 -3.267 1.00 98.88 111 VAL A O 1
ATOM 852 N N . TRP A 1 112 ? 8.044 1.638 -3.322 1.00 98.69 112 TRP A N 1
ATOM 853 C CA . TRP A 1 112 ? 8.762 2.798 -2.827 1.00 98.69 112 TRP A CA 1
ATOM 854 C C . TRP A 1 112 ? 8.507 2.968 -1.325 1.00 98.69 112 TRP A C 1
ATOM 856 O O . TRP A 1 112 ? 7.388 2.731 -0.866 1.00 98.69 112 TRP A O 1
ATOM 866 N N . TYR A 1 113 ? 9.502 3.409 -0.554 1.00 98.06 113 TYR A N 1
ATOM 867 C CA . TYR A 1 113 ? 9.293 3.836 0.833 1.00 98.06 113 TYR A CA 1
ATOM 868 C C . TYR A 1 113 ? 10.112 5.077 1.198 1.00 98.06 113 TYR A C 1
ATOM 870 O O . TYR A 1 113 ? 11.257 5.243 0.773 1.00 98.06 113 TYR A O 1
ATOM 878 N N . GLY A 1 114 ? 9.528 5.923 2.042 1.00 95.50 114 GLY A N 1
ATOM 879 C CA . GLY A 1 114 ? 10.172 7.126 2.558 1.00 95.50 114 GLY A CA 1
ATOM 880 C C . GLY A 1 114 ? 9.354 7.772 3.671 1.00 95.50 114 GLY A C 1
ATOM 881 O O . GLY A 1 114 ? 8.186 7.439 3.875 1.00 95.50 114 GLY A O 1
ATOM 882 N N . LYS A 1 115 ? 9.974 8.691 4.413 1.00 92.25 115 LYS A N 1
ATOM 883 C CA . 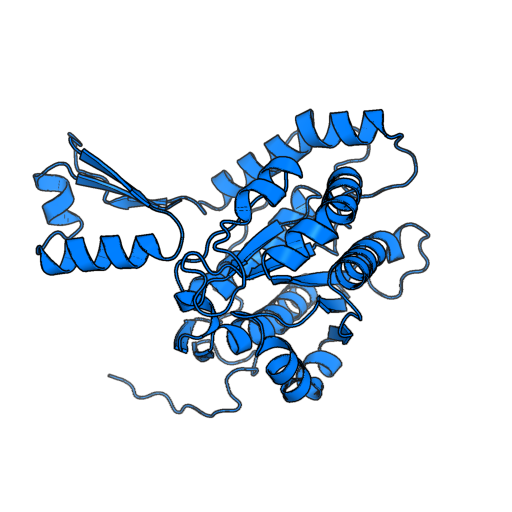LYS A 1 115 ? 9.310 9.475 5.469 1.00 92.25 115 LYS A CA 1
ATOM 884 C C . LYS A 1 115 ? 8.650 10.732 4.888 1.00 92.25 115 LYS A C 1
ATOM 886 O O . LYS A 1 115 ? 8.949 11.095 3.754 1.00 92.25 115 LYS A O 1
ATOM 891 N N . GLY A 1 116 ? 7.825 11.437 5.665 1.00 90.94 116 GLY A N 1
ATOM 892 C CA . GLY A 1 116 ? 7.180 12.699 5.278 1.00 90.94 116 GLY A CA 1
ATOM 893 C C . GLY A 1 116 ? 8.027 13.669 4.434 1.00 90.94 116 GLY A C 1
ATOM 894 O O . GLY A 1 116 ? 7.617 13.966 3.314 1.00 90.94 116 GLY A O 1
ATOM 895 N N . PRO A 1 117 ? 9.223 14.113 4.878 1.00 90.69 117 PRO A N 1
ATOM 896 C CA . PRO A 1 117 ? 10.081 14.993 4.069 1.00 90.69 117 PRO A CA 1
ATOM 897 C C . PRO A 1 117 ? 10.536 14.375 2.740 1.00 90.69 117 PRO A C 1
ATOM 899 O O . PRO A 1 117 ? 10.719 15.069 1.746 1.00 90.69 117 PRO A O 1
ATOM 902 N N . GLY A 1 118 ? 10.713 13.057 2.713 1.00 93.38 118 GLY A N 1
ATOM 903 C CA . GLY A 1 118 ? 11.026 12.308 1.505 1.00 93.38 118 GLY A CA 1
ATOM 904 C C . GLY A 1 118 ? 9.858 12.242 0.523 1.00 93.38 118 GLY A C 1
ATOM 905 O O . GLY A 1 118 ? 10.082 12.275 -0.686 1.00 93.38 118 GLY A O 1
ATOM 906 N N . VAL A 1 119 ? 8.617 12.203 1.023 1.00 94.75 119 VAL A N 1
ATOM 907 C CA . VAL A 1 119 ? 7.420 12.327 0.178 1.00 94.75 119 VAL A CA 1
ATOM 908 C C . VAL A 1 119 ? 7.338 13.715 -0.446 1.00 94.75 119 VAL A C 1
ATOM 910 O O . VAL A 1 119 ? 7.143 13.804 -1.654 1.00 94.75 119 VAL A O 1
ATOM 913 N N . ASP A 1 120 ? 7.539 14.769 0.347 1.00 93.25 120 ASP A N 1
ATOM 914 C CA . ASP A 1 120 ? 7.555 16.158 -0.136 1.00 93.25 120 ASP A CA 1
ATOM 915 C C . ASP A 1 120 ? 8.578 16.333 -1.275 1.00 93.25 120 ASP A C 1
ATOM 917 O O . ASP A 1 120 ? 8.233 16.700 -2.399 1.00 93.25 120 ASP A O 1
ATOM 921 N N . ARG A 1 121 ? 9.822 15.890 -1.047 1.00 93.56 121 ARG A N 1
ATOM 922 C CA . ARG A 1 121 ? 10.886 15.896 -2.068 1.00 93.56 121 ARG A CA 1
ATOM 923 C C . ARG A 1 121 ? 10.562 15.087 -3.325 1.00 93.56 121 ARG A C 1
ATOM 925 O O . ARG A 1 121 ? 11.033 15.428 -4.405 1.00 93.56 121 ARG A O 1
ATOM 932 N N . SER A 1 122 ? 9.785 14.015 -3.192 1.00 97.19 122 SER A N 1
ATOM 933 C CA . SER A 1 122 ? 9.441 13.114 -4.300 1.00 97.19 122 SER A CA 1
ATOM 934 C C . SER A 1 122 ? 8.182 13.544 -5.064 1.00 97.19 122 SER A C 1
ATOM 936 O O . SER A 1 122 ? 7.782 12.858 -6.006 1.00 97.19 122 SER A O 1
ATOM 938 N N . GLY A 1 123 ? 7.558 14.671 -4.695 1.00 96.75 123 GLY A N 1
ATOM 939 C CA . GLY A 1 123 ? 6.287 15.132 -5.261 1.00 96.75 123 GLY A CA 1
ATOM 940 C C . GLY A 1 123 ? 6.283 15.271 -6.786 1.00 96.75 123 GLY A C 1
ATOM 941 O O . GLY A 1 123 ? 5.287 14.943 -7.431 1.00 96.75 123 GLY A O 1
ATOM 942 N N . ASP A 1 124 ? 7.399 15.701 -7.380 1.00 97.12 124 ASP A N 1
ATOM 943 C CA . ASP A 1 124 ? 7.540 15.781 -8.838 1.00 97.12 124 ASP A CA 1
ATOM 944 C C . ASP A 1 124 ? 7.410 14.404 -9.509 1.00 97.12 124 ASP A C 1
ATOM 946 O O . ASP A 1 124 ? 6.605 14.223 -10.426 1.00 97.12 124 ASP A O 1
ATOM 950 N N . VAL A 1 125 ? 8.132 13.406 -8.992 1.00 97.75 125 VAL A N 1
ATOM 951 C CA . VAL A 1 125 ? 8.101 12.036 -9.515 1.00 97.75 125 VAL A CA 1
ATOM 952 C C . VAL A 1 125 ? 6.721 11.420 -9.326 1.00 97.75 125 VAL A C 1
ATOM 954 O O . VAL A 1 125 ? 6.214 10.786 -10.246 1.00 97.75 125 VAL A O 1
ATOM 957 N N . PHE A 1 126 ? 6.077 11.627 -8.173 1.00 98.31 126 PHE A N 1
ATOM 958 C CA . PHE A 1 126 ? 4.729 11.109 -7.933 1.00 98.31 126 PHE A CA 1
ATOM 959 C C . PHE A 1 126 ? 3.712 11.645 -8.937 1.00 98.31 126 PHE A C 1
ATOM 961 O O . PHE A 1 126 ? 2.905 10.870 -9.452 1.00 98.31 126 PHE A O 1
ATOM 968 N N . ARG A 1 127 ? 3.775 12.940 -9.267 1.00 97.44 127 ARG A N 1
ATOM 969 C CA . ARG A 1 127 ? 2.8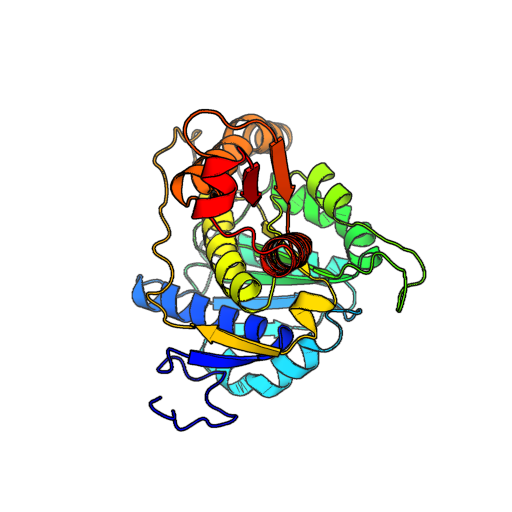75 13.550 -10.252 1.00 97.44 127 ARG A CA 1
ATOM 970 C C . ARG A 1 127 ? 3.086 12.960 -11.642 1.00 97.44 127 ARG A C 1
ATOM 972 O O . ARG A 1 127 ? 2.133 12.472 -12.248 1.00 97.44 127 ARG A O 1
ATOM 979 N N . HIS A 1 128 ? 4.332 12.931 -12.115 1.00 97.38 128 HIS A N 1
ATOM 980 C CA . HIS A 1 128 ? 4.662 12.378 -13.429 1.00 97.38 128 HIS A CA 1
ATOM 981 C C . HIS A 1 128 ? 4.329 10.887 -13.531 1.00 97.38 128 HIS A C 1
ATOM 983 O O . HIS A 1 128 ? 3.714 10.447 -14.504 1.00 97.38 128 HIS A O 1
ATOM 989 N N . ALA A 1 129 ? 4.680 10.107 -12.510 1.00 97.25 129 ALA A N 1
ATOM 990 C CA . ALA A 1 129 ? 4.454 8.673 -12.507 1.00 97.25 129 ALA A CA 1
ATOM 991 C C . ALA A 1 129 ? 2.962 8.320 -12.445 1.00 97.25 129 ALA A C 1
ATOM 993 O O . ALA A 1 129 ? 2.536 7.379 -13.113 1.00 97.25 129 ALA A O 1
ATOM 994 N N . ASN A 1 130 ? 2.146 9.074 -11.701 1.00 97.50 130 ASN A N 1
ATOM 995 C CA . ASN A 1 130 ? 0.710 8.806 -11.619 1.00 97.50 130 ASN A CA 1
ATOM 996 C C . ASN A 1 130 ? -0.045 9.230 -12.897 1.00 97.50 130 ASN A C 1
ATOM 998 O O . ASN A 1 130 ? -0.931 8.501 -13.361 1.00 97.50 130 ASN A O 1
ATOM 1002 N N . LEU A 1 131 ? 0.350 10.347 -13.524 1.00 96.81 131 LEU A N 1
ATOM 1003 C CA . LEU A 1 131 ? -0.143 10.761 -14.848 1.00 96.81 131 LEU A CA 1
ATOM 1004 C C . LEU A 1 131 ? 0.179 9.702 -15.916 1.00 96.81 131 LEU A C 1
ATOM 1006 O O . LEU A 1 131 ? -0.723 9.190 -16.601 1.00 96.81 131 LEU A O 1
ATOM 1010 N N . ALA A 1 132 ? 1.445 9.281 -15.984 1.00 96.44 132 ALA A N 1
ATOM 1011 C CA . ALA A 1 132 ? 1.903 8.234 -16.893 1.00 96.44 132 ALA A CA 1
ATOM 1012 C C . ALA A 1 132 ? 1.177 6.903 -16.631 1.00 96.44 132 ALA A C 1
ATOM 1014 O O . ALA A 1 132 ? 0.653 6.280 -17.558 1.00 96.44 132 ALA A O 1
ATOM 1015 N N . GLY A 1 133 ? 1.047 6.522 -15.361 1.00 96.88 133 GLY A N 1
ATOM 1016 C CA . GLY A 1 133 ? 0.403 5.300 -14.897 1.00 96.88 133 GLY A CA 1
ATOM 1017 C C . GLY A 1 133 ? 1.364 4.141 -14.668 1.00 96.88 133 GLY A C 1
ATOM 1018 O O . GLY A 1 133 ? 2.573 4.325 -14.532 1.00 96.88 133 GLY A O 1
ATOM 1019 N N . THR A 1 134 ? 0.817 2.933 -14.600 1.00 97.81 134 THR A N 1
ATOM 1020 C CA . THR A 1 134 ? 1.569 1.713 -14.277 1.00 97.81 134 THR A CA 1
ATOM 1021 C C . THR A 1 134 ? 1.414 0.658 -15.369 1.00 97.81 134 THR A C 1
ATOM 1023 O O . THR A 1 134 ? 0.538 0.748 -16.236 1.00 97.81 134 THR A O 1
ATOM 1026 N N . SER A 1 135 ? 2.304 -0.336 -15.350 1.00 96.44 135 SER A N 1
ATOM 1027 C CA . SER A 1 135 ? 2.195 -1.504 -16.227 1.00 96.44 135 SER A CA 1
ATOM 1028 C C . SER A 1 135 ? 1.015 -2.394 -15.789 1.00 96.44 135 SER A C 1
ATOM 1030 O O . SER A 1 135 ? 0.832 -2.580 -14.579 1.00 96.44 135 SER A O 1
ATOM 1032 N N . PRO A 1 136 ? 0.264 -3.018 -16.723 1.00 94.81 136 PRO A N 1
ATOM 1033 C CA . PRO A 1 136 ? -0.834 -3.941 -16.400 1.00 94.81 136 PRO A CA 1
ATOM 1034 C C . PRO A 1 136 ? -0.445 -5.112 -15.480 1.00 94.81 136 PRO A C 1
ATOM 1036 O O . PRO A 1 136 ? -1.282 -5.616 -14.731 1.00 94.81 136 PRO A O 1
ATOM 1039 N N . HIS A 1 137 ? 0.822 -5.536 -15.506 1.00 96.81 137 HIS A N 1
ATOM 1040 C CA . HIS A 1 137 ? 1.357 -6.608 -14.653 1.00 96.81 137 HIS A CA 1
ATOM 1041 C C . HIS A 1 137 ? 2.447 -6.121 -13.686 1.00 96.81 137 HIS A C 1
ATOM 1043 O O . HIS A 1 137 ? 3.032 -6.916 -12.952 1.00 96.81 137 HIS A O 1
ATOM 1049 N N . GLY A 1 138 ? 2.703 -4.813 -13.647 1.00 96.69 138 GLY A N 1
ATOM 1050 C CA . GLY A 1 138 ? 3.600 -4.188 -12.682 1.00 96.69 138 GLY A CA 1
ATOM 1051 C C . GLY A 1 138 ? 2.848 -3.805 -11.415 1.00 96.69 138 GLY A C 1
ATOM 1052 O O . GLY A 1 138 ? 2.526 -4.660 -10.588 1.00 96.69 138 GLY A O 1
ATOM 1053 N N . GLY A 1 139 ? 2.527 -2.519 -11.296 1.00 98.19 139 GLY A N 1
ATOM 1054 C CA . GLY A 1 139 ? 1.849 -1.932 -10.144 1.00 98.19 139 GLY A CA 1
ATOM 1055 C C . GLY A 1 139 ? 2.838 -1.421 -9.097 1.00 98.19 139 GLY A C 1
ATOM 1056 O O . GLY A 1 139 ? 3.905 -1.998 -8.890 1.00 98.19 139 GLY A O 1
ATOM 1057 N N . VAL A 1 140 ? 2.491 -0.319 -8.434 1.00 98.81 140 VAL A N 1
ATOM 1058 C CA . VAL A 1 140 ? 3.389 0.389 -7.518 1.00 98.81 140 VAL A CA 1
ATOM 1059 C C . VAL A 1 140 ? 2.703 0.714 -6.202 1.00 98.81 140 VAL A C 1
ATOM 1061 O O . VAL A 1 140 ? 1.627 1.317 -6.185 1.00 98.81 140 VAL A O 1
ATOM 1064 N N . LEU A 1 141 ? 3.375 0.372 -5.103 1.00 98.88 141 LEU A N 1
ATOM 1065 C CA . LEU A 1 141 ? 3.042 0.846 -3.766 1.00 98.88 141 LEU A CA 1
ATOM 1066 C C . LEU A 1 141 ? 4.005 1.950 -3.330 1.00 98.88 141 LEU A C 1
ATOM 1068 O O . LEU A 1 141 ? 5.218 1.806 -3.471 1.00 98.88 141 LEU A O 1
ATOM 1072 N N . ALA A 1 142 ? 3.470 3.011 -2.736 1.00 98.56 142 ALA A N 1
ATOM 1073 C CA . ALA A 1 142 ? 4.237 4.051 -2.062 1.00 98.56 142 ALA A CA 1
ATOM 1074 C C . ALA A 1 142 ? 3.964 3.998 -0.553 1.00 98.56 142 ALA A C 1
ATOM 1076 O O . ALA A 1 142 ? 2.905 4.414 -0.087 1.00 98.56 142 ALA A O 1
ATOM 1077 N N . LEU A 1 143 ? 4.909 3.469 0.222 1.00 98.19 143 LEU A N 1
ATOM 1078 C CA . LEU A 1 143 ? 4.809 3.420 1.679 1.00 98.19 143 LEU A CA 1
ATOM 1079 C C . LEU A 1 143 ? 5.211 4.781 2.254 1.00 98.19 143 LEU A C 1
ATOM 1081 O O . LEU A 1 143 ? 6.393 5.134 2.253 1.00 98.19 143 LEU A O 1
ATOM 1085 N N . MET A 1 144 ? 4.229 5.540 2.741 1.00 95.44 144 MET A N 1
ATOM 1086 C CA . MET A 1 144 ? 4.472 6.829 3.388 1.00 95.44 144 MET A CA 1
ATOM 1087 C C . MET A 1 144 ? 4.673 6.616 4.888 1.00 95.44 144 MET A C 1
ATOM 1089 O O . MET A 1 144 ? 3.769 6.169 5.592 1.00 95.44 144 MET A O 1
ATOM 1093 N N . GLY A 1 145 ? 5.879 6.887 5.372 1.00 94.31 145 GLY A N 1
ATOM 1094 C CA . GLY A 1 145 ? 6.206 6.862 6.789 1.00 94.31 145 GLY A CA 1
ATOM 1095 C C . GLY A 1 145 ? 5.787 8.162 7.463 1.00 94.31 145 GLY A C 1
ATOM 1096 O O . GLY A 1 145 ? 6.431 9.188 7.247 1.00 94.31 145 GLY A O 1
ATOM 1097 N N . ASP A 1 146 ? 4.746 8.087 8.286 1.00 90.88 146 ASP A N 1
ATOM 1098 C CA . ASP A 1 146 ? 4.130 9.222 8.966 1.00 90.88 146 ASP A CA 1
ATOM 1099 C C . ASP A 1 146 ? 4.418 9.221 10.471 1.00 90.88 146 ASP A C 1
ATOM 1101 O O . ASP A 1 146 ? 4.314 8.196 11.152 1.00 90.88 146 ASP A O 1
ATOM 1105 N N . ASP A 1 147 ? 4.714 10.408 10.994 1.00 87.00 147 ASP A N 1
ATOM 1106 C CA . ASP A 1 147 ? 4.936 10.680 12.413 1.00 87.00 147 ASP A CA 1
ATOM 1107 C C . ASP A 1 147 ? 4.215 11.982 12.799 1.00 87.00 147 ASP A C 1
ATOM 1109 O O . ASP A 1 147 ? 4.728 13.095 12.649 1.00 87.00 147 ASP A O 1
ATOM 1113 N N . HIS A 1 148 ? 2.975 11.832 13.274 1.00 85.38 148 HIS A N 1
ATOM 1114 C CA . HIS A 1 148 ? 2.061 12.956 13.533 1.00 85.38 148 HIS A CA 1
ATOM 1115 C C . HIS A 1 148 ? 2.482 13.801 14.727 1.00 85.38 148 HIS A C 1
ATOM 1117 O O . HIS A 1 148 ? 2.138 14.976 14.792 1.00 85.38 148 HIS A O 1
ATOM 1123 N N . MET A 1 149 ? 3.225 13.207 15.661 1.00 84.44 149 MET A N 1
ATOM 1124 C CA . MET A 1 149 ? 3.655 13.861 16.897 1.00 84.44 149 MET A CA 1
ATOM 1125 C C . MET A 1 149 ? 5.097 14.370 16.819 1.00 84.44 149 MET A C 1
ATOM 1127 O O . MET A 1 149 ? 5.605 14.893 17.808 1.00 84.44 149 MET A O 1
ATOM 1131 N N . ALA A 1 150 ? 5.748 14.224 15.660 1.00 84.44 150 ALA A N 1
ATOM 1132 C CA . ALA A 1 150 ? 7.153 14.557 15.450 1.00 84.44 150 ALA A CA 1
ATOM 1133 C C . ALA A 1 150 ? 8.103 13.898 16.469 1.00 84.44 150 ALA A C 1
ATOM 1135 O O . ALA A 1 150 ? 9.128 14.473 16.824 1.00 84.44 150 ALA A O 1
ATOM 1136 N N . GLU A 1 151 ? 7.789 12.687 16.940 1.00 80.56 151 GLU A N 1
ATOM 1137 C CA . GLU A 1 151 ? 8.581 11.997 17.972 1.00 80.56 151 GLU A CA 1
ATOM 1138 C C . GLU A 1 151 ? 10.020 11.731 17.496 1.00 80.56 151 GLU A C 1
ATOM 1140 O O . GLU A 1 151 ? 10.983 11.791 18.256 1.00 80.56 151 GLU A O 1
ATOM 1145 N N . SER A 1 152 ? 10.163 11.449 16.203 1.00 78.06 152 SER A N 1
ATOM 1146 C CA . SER A 1 152 ? 11.416 11.090 15.536 1.00 78.06 152 SER A CA 1
ATOM 1147 C C . SER A 1 152 ? 11.661 11.936 14.282 1.00 78.06 152 SER A C 1
ATOM 1149 O O . SER A 1 152 ? 12.352 11.511 13.348 1.00 78.06 152 SER A O 1
ATOM 1151 N N . SER A 1 153 ? 11.020 13.103 14.215 1.00 80.12 153 SER A N 1
ATOM 1152 C CA . SER A 1 153 ? 10.950 13.964 13.032 1.00 80.12 153 SER A CA 1
ATOM 1153 C C . SER A 1 153 ? 11.255 15.404 13.395 1.00 80.12 153 SER A C 1
ATOM 1155 O O . SER A 1 153 ? 10.975 15.847 14.500 1.00 80.12 153 SER A O 1
ATOM 1157 N N . THR A 1 154 ? 11.779 16.164 12.440 1.00 76.00 154 THR A N 1
ATOM 1158 C CA . THR A 1 154 ? 11.967 17.610 12.608 1.00 76.00 154 THR A CA 1
ATOM 1159 C C . THR A 1 154 ? 10.651 18.387 12.526 1.00 76.00 154 THR A C 1
ATOM 1161 O O . THR A 1 154 ? 10.568 19.495 13.046 1.00 76.00 154 THR A O 1
ATOM 1164 N N . ASN A 1 155 ? 9.620 17.817 11.896 1.00 81.19 155 ASN A N 1
ATOM 1165 C CA . ASN A 1 155 ? 8.273 18.368 11.814 1.00 81.19 155 ASN A CA 1
ATOM 1166 C C . ASN A 1 155 ? 7.203 17.283 12.007 1.00 81.19 155 ASN A C 1
ATOM 1168 O O . ASN A 1 155 ? 7.384 16.120 11.637 1.00 81.19 155 ASN A O 1
ATOM 1172 N N . ALA A 1 156 ? 6.062 17.689 12.561 1.00 87.19 156 ALA A N 1
ATOM 1173 C CA . ALA A 1 156 ? 4.848 16.887 12.514 1.00 87.19 156 ALA A CA 1
ATOM 1174 C C . ALA A 1 156 ? 4.337 16.894 11.072 1.00 87.19 156 ALA A C 1
ATOM 1176 O O . ALA A 1 156 ? 4.280 17.954 10.446 1.00 87.19 156 ALA A O 1
ATOM 1177 N N . HIS A 1 157 ? 3.989 15.731 10.537 1.00 83.69 157 HIS A N 1
ATOM 1178 C CA . HIS A 1 157 ? 3.536 15.620 9.154 1.00 83.69 157 HIS A CA 1
ATOM 1179 C C . HIS A 1 157 ? 2.374 14.642 9.032 1.00 83.69 157 HIS A C 1
ATOM 1181 O O . HIS A 1 157 ? 2.391 13.571 9.628 1.00 83.69 157 HIS A O 1
ATOM 1187 N N . ALA A 1 158 ? 1.373 15.047 8.252 1.00 88.38 158 ALA A N 1
ATOM 1188 C CA . ALA A 1 158 ? 0.280 14.213 7.773 1.00 88.38 158 ALA A CA 1
ATOM 1189 C C . ALA A 1 158 ? 0.392 14.176 6.250 1.00 88.38 158 ALA A C 1
ATOM 1191 O O . ALA A 1 158 ? -0.026 15.103 5.549 1.00 88.38 158 ALA A O 1
ATOM 1192 N N . THR A 1 159 ? 1.088 13.168 5.743 1.00 91.25 159 THR A N 1
ATOM 1193 C CA . THR A 1 159 ? 1.610 13.213 4.382 1.00 91.25 159 THR A CA 1
ATOM 1194 C C . THR A 1 159 ? 0.573 12.861 3.315 1.00 91.25 159 THR A C 1
ATOM 1196 O O . THR A 1 159 ? 0.807 13.131 2.136 1.00 91.25 159 THR A O 1
ATOM 1199 N N . GLU A 1 160 ? -0.616 12.388 3.696 1.00 93.19 160 GLU A N 1
ATOM 1200 C CA . GLU A 1 160 ? -1.707 12.078 2.763 1.00 93.19 160 GLU A CA 1
ATOM 1201 C C . GLU A 1 160 ? -2.030 13.212 1.795 1.00 93.19 160 GLU A C 1
ATOM 1203 O O . GLU A 1 160 ? -2.317 12.946 0.633 1.00 93.19 160 GLU A O 1
ATOM 1208 N N . PHE A 1 161 ? -1.954 14.470 2.235 1.00 93.88 161 PHE A N 1
ATOM 1209 C CA . PHE A 1 161 ? -2.292 15.614 1.388 1.00 93.88 161 PHE A CA 1
ATOM 1210 C C . PHE A 1 161 ? -1.382 15.750 0.157 1.00 93.88 161 PHE A C 1
ATOM 1212 O O . PHE A 1 161 ? -1.850 16.212 -0.879 1.00 93.88 161 PHE A O 1
ATOM 1219 N N . HIS A 1 162 ? -0.134 15.269 0.220 1.00 95.38 162 HIS A N 1
ATOM 1220 C CA . HIS A 1 162 ? 0.760 15.222 -0.946 1.00 95.38 162 HIS A CA 1
ATOM 1221 C C . HIS A 1 162 ? 0.281 14.189 -1.974 1.00 95.38 162 HIS A C 1
ATOM 1223 O O . HIS A 1 162 ? 0.335 14.420 -3.178 1.00 95.38 162 HIS A O 1
ATOM 1229 N N . PHE A 1 163 ? -0.230 13.049 -1.506 1.00 97.06 163 PHE A N 1
ATOM 1230 C CA . PHE A 1 163 ? -0.795 12.026 -2.384 1.00 97.06 163 PHE A CA 1
ATOM 1231 C C . PHE A 1 163 ? -2.171 12.426 -2.919 1.00 97.06 163 PHE A C 1
ATOM 1233 O O . PHE A 1 163 ? -2.481 12.106 -4.063 1.00 97.06 163 PHE A O 1
ATOM 1240 N N . VAL A 1 164 ? -2.967 13.172 -2.143 1.00 96.38 164 VAL A N 1
ATOM 1241 C CA . VAL A 1 164 ? -4.208 13.795 -2.629 1.00 96.38 164 VAL A CA 1
ATOM 1242 C C . VAL A 1 164 ? -3.906 14.770 -3.768 1.00 96.38 164 VAL A C 1
ATOM 1244 O O . VAL A 1 164 ? -4.571 14.696 -4.799 1.00 96.38 164 VAL A O 1
ATOM 1247 N N . ASP A 1 165 ? -2.887 15.624 -3.619 1.00 95.88 165 ASP A N 1
ATOM 1248 C CA . ASP A 1 165 ? -2.434 16.545 -4.672 1.00 95.88 165 ASP A CA 1
ATOM 1249 C C . ASP A 1 165 ? -1.992 15.799 -5.944 1.00 95.88 165 ASP A C 1
ATOM 1251 O O . ASP A 1 165 ? -2.402 16.146 -7.049 1.00 95.88 165 ASP A O 1
ATOM 1255 N N . ALA A 1 166 ? -1.244 14.701 -5.796 1.00 96.31 166 ALA A N 1
ATOM 1256 C CA . ALA A 1 166 ? -0.832 13.851 -6.916 1.00 96.31 166 ALA A CA 1
ATOM 1257 C C . ALA A 1 166 ? -1.940 12.909 -7.443 1.00 96.31 166 ALA A C 1
ATOM 1259 O O . ALA A 1 166 ? -1.692 12.128 -8.365 1.00 96.31 166 ALA A O 1
ATOM 1260 N N . MET A 1 167 ? -3.146 12.942 -6.862 1.00 97.12 167 MET A N 1
ATOM 1261 C CA . MET A 1 167 ? -4.272 12.040 -7.158 1.00 97.12 167 MET A CA 1
ATOM 1262 C C . MET A 1 167 ? -3.942 10.549 -7.040 1.00 97.12 167 MET A C 1
ATOM 1264 O O . MET A 1 167 ? -4.454 9.710 -7.788 1.00 97.12 167 MET A O 1
ATOM 1268 N N . ILE A 1 168 ? -3.071 10.208 -6.098 1.00 98.50 168 ILE A N 1
ATOM 1269 C CA . ILE A 1 168 ? -2.716 8.830 -5.779 1.00 98.50 168 ILE A CA 1
ATOM 1270 C C . ILE A 1 168 ? -3.686 8.325 -4.697 1.00 98.50 168 ILE A C 1
ATOM 1272 O O . ILE A 1 168 ? -3.787 8.954 -3.641 1.00 98.50 168 ILE A O 1
ATOM 1276 N N . PRO A 1 169 ? -4.406 7.206 -4.911 1.00 98.06 169 PRO A N 1
ATOM 1277 C CA . PRO A 1 169 ? -5.253 6.612 -3.880 1.00 98.06 169 PRO A CA 1
ATOM 1278 C C . PRO A 1 169 ? -4.445 6.189 -2.655 1.00 98.06 169 PRO A C 1
ATOM 1280 O O . PRO A 1 169 ? -3.318 5.711 -2.774 1.00 98.06 169 PRO A O 1
ATOM 1283 N N . ILE A 1 170 ? -5.052 6.326 -1.477 1.00 98.12 170 ILE A N 1
ATOM 1284 C CA . ILE A 1 170 ? -4.403 6.074 -0.190 1.00 98.12 170 ILE A CA 1
ATOM 1285 C C . ILE A 1 170 ? -5.160 4.969 0.540 1.00 98.12 170 ILE A C 1
ATOM 1287 O O . ILE A 1 170 ? -6.365 5.076 0.760 1.00 98.12 170 ILE A O 1
ATOM 1291 N N . LEU A 1 171 ? -4.439 3.934 0.958 1.00 98.06 171 LEU A N 1
ATOM 1292 C CA . LEU A 1 171 ? -4.927 2.893 1.852 1.00 98.06 171 LEU A CA 1
ATOM 1293 C C . LEU A 1 171 ? -4.332 3.115 3.243 1.00 98.06 171 LEU A C 1
ATOM 1295 O O . LEU A 1 171 ? -3.120 3.280 3.398 1.00 98.06 171 LEU A O 1
ATOM 1299 N N . ASN A 1 172 ? -5.183 3.126 4.268 1.00 97.00 172 ASN A N 1
ATOM 1300 C CA . ASN A 1 172 ? -4.770 3.417 5.637 1.00 97.00 172 ASN A CA 1
ATOM 1301 C C . ASN A 1 172 ? -4.995 2.191 6.539 1.00 97.00 172 ASN A C 1
ATOM 1303 O O . ASN A 1 172 ? -6.101 1.995 7.046 1.00 97.00 172 ASN A O 1
ATOM 1307 N N . PRO A 1 173 ? -3.983 1.323 6.704 1.00 97.19 173 PRO A N 1
ATOM 1308 C CA . PRO A 1 173 ? -4.107 0.098 7.479 1.00 97.19 173 PRO A CA 1
ATOM 1309 C C . PRO A 1 173 ? -4.188 0.384 8.978 1.00 97.19 173 PRO A C 1
ATOM 1311 O O . PRO A 1 173 ? -3.380 1.123 9.546 1.00 97.19 173 PRO A O 1
ATOM 1314 N N . ALA A 1 174 ? -5.138 -0.269 9.644 1.00 96.38 174 ALA A N 1
ATOM 1315 C CA . ALA A 1 174 ? -5.343 -0.131 11.081 1.00 96.38 174 ALA A CA 1
ATOM 1316 C C . ALA A 1 174 ? -4.330 -0.915 11.926 1.00 96.38 174 ALA A C 1
ATOM 1318 O O . ALA A 1 174 ? -4.140 -0.600 13.094 1.00 96.38 174 ALA A O 1
ATOM 1319 N N . GLY A 1 175 ? -3.670 -1.918 11.344 1.00 96.19 175 GLY A N 1
ATOM 1320 C CA . GLY A 1 175 ? -2.656 -2.726 12.015 1.00 96.19 175 GLY A CA 1
ATOM 1321 C C . GLY A 1 175 ? -1.897 -3.634 11.047 1.00 96.19 175 GLY A C 1
ATOM 1322 O O . GLY A 1 175 ? -2.081 -3.557 9.832 1.00 96.19 175 GLY A O 1
ATOM 1323 N N . VAL A 1 176 ? -1.067 -4.526 11.595 1.00 96.94 176 VAL A N 1
ATOM 1324 C CA . VAL A 1 176 ? -0.140 -5.390 10.835 1.00 96.94 176 VAL A CA 1
ATOM 1325 C C . VAL A 1 176 ? -0.844 -6.266 9.790 1.00 96.94 176 VAL A C 1
ATOM 1327 O O . VAL A 1 176 ? -0.351 -6.392 8.674 1.00 96.94 176 VAL A O 1
ATOM 1330 N N . GLN A 1 177 ? -2.010 -6.839 10.112 1.00 97.25 177 GLN A N 1
ATOM 1331 C CA . GLN A 1 177 ? -2.785 -7.644 9.156 1.00 97.25 177 GLN A CA 1
ATOM 1332 C C . GLN A 1 177 ? -3.161 -6.835 7.909 1.00 97.25 177 GLN A C 1
ATOM 1334 O O . GLN A 1 177 ? -3.038 -7.314 6.784 1.00 97.25 177 GLN A O 1
ATOM 1339 N N . GLU A 1 178 ? -3.603 -5.594 8.110 1.00 97.50 178 GLU A N 1
ATOM 1340 C CA . GLU A 1 178 ? -4.053 -4.741 7.015 1.00 97.50 178 GLU A CA 1
ATOM 1341 C C . GLU A 1 178 ? -2.891 -4.170 6.207 1.00 97.50 178 GLU A C 1
ATOM 1343 O O . GLU A 1 178 ? -3.104 -3.851 5.048 1.00 97.50 178 GLU A O 1
ATOM 1348 N N . LEU A 1 179 ? -1.662 -4.110 6.738 1.00 97.44 179 LEU A N 1
ATOM 1349 C CA . LEU A 1 179 ? -0.489 -3.800 5.909 1.00 97.44 179 LEU A CA 1
ATOM 1350 C C . LEU A 1 179 ? -0.314 -4.828 4.783 1.00 97.44 179 LEU A C 1
ATOM 1352 O O . LEU A 1 179 ? -0.030 -4.445 3.651 1.00 97.44 179 LEU A O 1
ATOM 1356 N N . ILE A 1 180 ? -0.518 -6.116 5.078 1.00 98.25 180 ILE A N 1
ATOM 1357 C CA . ILE A 1 180 ? -0.457 -7.183 4.069 1.00 98.25 180 ILE A CA 1
ATOM 1358 C C . ILE A 1 180 ? -1.677 -7.095 3.154 1.00 98.25 180 ILE A C 1
ATOM 1360 O O . ILE A 1 180 ? -1.527 -7.052 1.933 1.00 98.25 180 ILE A O 1
ATOM 1364 N N . ASP A 1 181 ? -2.877 -7.037 3.742 1.00 98.31 181 ASP A N 1
ATOM 1365 C CA . ASP A 1 181 ? -4.117 -7.094 2.970 1.00 98.31 181 ASP A CA 1
ATOM 1366 C C . ASP A 1 181 ? -4.231 -5.898 2.009 1.00 98.31 181 ASP A C 1
ATOM 1368 O O . ASP A 1 181 ? -4.468 -6.069 0.813 1.00 98.31 181 ASP A O 1
ATOM 1372 N N . PHE A 1 182 ? -4.000 -4.681 2.511 1.00 98.62 182 PHE A N 1
ATOM 1373 C CA . PHE A 1 182 ? -4.030 -3.458 1.706 1.00 98.62 182 PHE A CA 1
ATOM 1374 C C . PHE A 1 182 ? -2.842 -3.353 0.759 1.00 98.62 182 PHE A C 1
ATOM 1376 O O . PHE A 1 182 ? -2.976 -2.759 -0.302 1.00 98.62 182 PHE A O 1
ATOM 1383 N N . GLY A 1 183 ? -1.713 -3.978 1.077 1.00 98.50 183 GLY A N 1
ATOM 1384 C CA . GLY A 1 183 ? -0.615 -4.150 0.137 1.00 98.50 183 GLY A CA 1
ATOM 1385 C C . GLY A 1 183 ? -1.007 -4.916 -1.122 1.00 98.50 183 GLY A C 1
ATOM 1386 O O . GLY A 1 183 ? -0.819 -4.439 -2.240 1.00 98.50 183 GLY A O 1
ATOM 1387 N N . LEU A 1 184 ? -1.618 -6.087 -0.941 1.00 98.75 184 LEU A N 1
ATOM 1388 C CA . LEU A 1 184 ? -2.079 -6.926 -2.049 1.00 98.75 184 LEU A CA 1
ATOM 1389 C C . LEU A 1 184 ? -3.242 -6.278 -2.816 1.00 98.75 184 LEU A C 1
ATOM 1391 O O . LEU A 1 184 ? -3.243 -6.292 -4.049 1.00 98.75 184 LEU A O 1
ATOM 1395 N N . TYR A 1 185 ? -4.197 -5.651 -2.115 1.00 98.81 185 TYR A N 1
ATOM 1396 C CA . TYR A 1 185 ? -5.211 -4.820 -2.773 1.00 98.81 185 TYR A CA 1
ATOM 1397 C C . TYR A 1 185 ? -4.584 -3.650 -3.527 1.00 98.81 185 TYR A C 1
ATOM 1399 O O . TYR A 1 185 ? -5.044 -3.335 -4.616 1.00 98.81 185 TYR A O 1
ATOM 1407 N N . GLY A 1 186 ? -3.542 -3.024 -2.985 1.00 98.75 186 GLY A N 1
ATOM 1408 C CA . GLY A 1 186 ? -2.884 -1.873 -3.586 1.00 98.75 186 GLY A CA 1
ATOM 1409 C C . GLY A 1 186 ? -2.141 -2.216 -4.874 1.00 98.75 186 GLY A C 1
ATOM 1410 O O . GLY A 1 186 ? -2.243 -1.467 -5.839 1.00 98.75 186 GLY A O 1
ATOM 1411 N N . PHE A 1 187 ? -1.471 -3.370 -4.958 1.00 98.88 187 PHE A N 1
ATOM 1412 C CA . PHE A 1 187 ? -0.897 -3.826 -6.230 1.00 98.88 187 PHE A CA 1
ATOM 1413 C C . PHE A 1 187 ? -1.982 -4.081 -7.278 1.00 98.88 187 PHE A C 1
ATOM 1415 O O . PHE A 1 187 ? -1.853 -3.635 -8.419 1.00 98.88 187 PHE A O 1
ATOM 1422 N N . ALA A 1 188 ? -3.070 -4.754 -6.896 1.00 98.75 188 ALA A N 1
ATOM 1423 C CA . ALA A 1 188 ? -4.176 -5.015 -7.809 1.00 98.75 188 ALA A CA 1
ATOM 1424 C C . ALA A 1 188 ? -4.890 -3.727 -8.255 1.00 98.75 188 ALA A C 1
ATOM 1426 O O . ALA A 1 188 ? -5.139 -3.557 -9.446 1.00 98.75 188 ALA A O 1
ATOM 1427 N N . LEU A 1 189 ? -5.149 -2.800 -7.328 1.00 98.81 189 LEU A N 1
ATOM 1428 C CA . LEU A 1 189 ? -5.694 -1.470 -7.604 1.00 98.81 189 LEU A CA 1
ATOM 1429 C C . LEU A 1 189 ? -4.780 -0.703 -8.555 1.00 98.81 189 LEU A C 1
ATOM 1431 O O . LEU A 1 189 ? -5.245 -0.148 -9.547 1.00 98.81 189 LEU A O 1
ATOM 1435 N N . SER A 1 190 ? -3.478 -0.711 -8.272 1.00 98.81 190 SER A N 1
ATOM 1436 C CA . SER A 1 190 ? -2.482 -0.018 -9.072 1.00 98.81 190 SER A CA 1
ATOM 1437 C C . SER A 1 190 ? -2.461 -0.522 -10.512 1.00 98.81 190 SER A C 1
ATOM 1439 O O . SER A 1 190 ? -2.473 0.291 -11.431 1.00 98.81 190 SER A O 1
ATOM 1441 N N . ARG A 1 191 ? -2.499 -1.844 -10.722 1.00 98.50 191 ARG A N 1
ATOM 1442 C CA . ARG A 1 191 ? -2.585 -2.462 -12.056 1.00 98.50 191 ARG A CA 1
ATOM 1443 C C . ARG A 1 191 ? -3.906 -2.148 -12.758 1.00 98.50 191 ARG A C 1
ATOM 1445 O O . ARG A 1 191 ? -3.912 -1.827 -13.941 1.00 98.50 191 ARG A O 1
ATOM 1452 N N . PHE A 1 192 ? -5.018 -2.232 -12.030 1.00 98.50 192 PHE A N 1
ATOM 1453 C CA . PHE A 1 192 ? -6.363 -2.049 -12.573 1.00 98.50 192 PHE A CA 1
ATOM 1454 C C . PHE A 1 192 ? -6.630 -0.603 -13.005 1.00 98.50 192 PHE A C 1
ATOM 1456 O O . PHE A 1 192 ? -7.050 -0.352 -14.131 1.00 98.50 192 PHE A O 1
ATOM 1463 N N . ALA A 1 193 ? -6.372 0.354 -12.114 1.00 98.31 193 ALA A N 1
ATOM 1464 C CA . ALA A 1 193 ? -6.656 1.765 -12.345 1.00 98.31 193 ALA A CA 1
ATOM 1465 C C . ALA A 1 193 ? -5.492 2.513 -13.012 1.00 98.31 193 ALA A C 1
ATOM 1467 O O . ALA A 1 193 ? -5.639 3.683 -13.364 1.00 98.31 193 ALA A O 1
ATOM 1468 N N . SER A 1 194 ? -4.337 1.861 -13.197 1.00 98.00 194 SER A N 1
ATOM 1469 C CA . SER A 1 194 ? -3.106 2.480 -13.700 1.00 98.00 194 SER A CA 1
ATOM 1470 C C . SER A 1 194 ? -2.686 3.712 -12.889 1.00 98.00 194 SER A C 1
ATOM 1472 O O . SER A 1 194 ? -2.289 4.748 -13.430 1.00 98.00 194 SER A O 1
ATOM 1474 N N . THR A 1 195 ? -2.810 3.618 -11.570 1.00 98.38 195 THR A N 1
ATOM 1475 C CA . THR A 1 195 ? -2.349 4.630 -10.613 1.00 98.38 195 THR A CA 1
ATOM 1476 C C . THR A 1 195 ? -1.273 4.025 -9.734 1.00 98.38 195 THR A C 1
ATOM 1478 O O . THR A 1 195 ? -1.203 2.808 -9.572 1.00 98.38 195 THR A O 1
ATOM 1481 N N . TRP A 1 196 ? -0.450 4.844 -9.094 1.00 98.62 196 TRP A N 1
ATOM 1482 C CA . TRP A 1 196 ? 0.261 4.358 -7.909 1.00 98.62 196 TRP A CA 1
ATOM 1483 C C . TRP A 1 196 ? -0.754 4.123 -6.784 1.00 98.62 196 TRP A C 1
ATOM 1485 O O . TRP A 1 196 ? -1.893 4.580 -6.870 1.00 98.62 196 TRP A O 1
ATOM 1495 N N . THR A 1 197 ? -0.388 3.385 -5.739 1.00 98.75 197 THR A N 1
ATOM 1496 C CA . THR A 1 197 ? -1.210 3.285 -4.524 1.00 98.75 197 THR A CA 1
ATOM 1497 C C . THR A 1 197 ? -0.360 3.582 -3.307 1.00 98.75 197 THR A C 1
ATOM 1499 O O . THR A 1 197 ? 0.651 2.929 -3.071 1.00 98.75 197 THR A O 1
ATOM 1502 N N . ALA A 1 198 ? -0.763 4.567 -2.520 1.00 98.50 198 ALA A N 1
ATOM 1503 C CA . ALA A 1 198 ? -0.059 4.917 -1.306 1.00 98.50 198 ALA A CA 1
ATOM 1504 C C . ALA A 1 198 ? -0.590 4.114 -0.113 1.00 98.50 198 ALA A C 1
ATOM 1506 O O . ALA A 1 198 ? -1.790 3.866 -0.002 1.00 98.50 198 ALA A O 1
ATOM 1507 N N . ILE A 1 199 ? 0.298 3.723 0.796 1.00 98.31 199 ILE A N 1
ATOM 1508 C CA . ILE A 1 199 ? -0.056 3.045 2.044 1.00 98.31 199 ILE A CA 1
ATOM 1509 C C . ILE A 1 199 ? 0.478 3.868 3.202 1.00 98.31 199 ILE A C 1
ATOM 1511 O O . ILE A 1 199 ? 1.677 4.144 3.276 1.00 98.31 199 ILE A O 1
ATOM 1515 N N . LYS A 1 200 ? -0.419 4.243 4.115 1.00 96.62 200 LYS A N 1
ATOM 1516 C CA . LYS A 1 200 ? -0.045 4.975 5.321 1.00 96.62 200 LYS A CA 1
ATOM 1517 C C . LYS A 1 200 ? 0.607 4.053 6.345 1.00 96.62 200 LYS A C 1
ATOM 1519 O O . LYS A 1 200 ? -0.015 3.147 6.901 1.00 96.62 200 LYS A O 1
ATOM 1524 N N . CYS A 1 201 ? 1.868 4.327 6.627 1.00 95.69 201 CYS A N 1
ATOM 1525 C CA . CYS A 1 201 ? 2.661 3.615 7.607 1.00 95.69 201 CYS A CA 1
ATOM 1526 C C . CYS A 1 201 ? 2.884 4.523 8.813 1.00 95.69 201 CYS A C 1
ATOM 1528 O O . CYS A 1 201 ? 3.550 5.548 8.712 1.00 95.69 201 CYS A O 1
ATOM 1530 N N . VAL A 1 202 ? 2.340 4.132 9.960 1.00 93.62 202 VAL A N 1
ATOM 1531 C CA . VAL A 1 202 ? 2.556 4.810 11.245 1.00 93.62 202 VAL A CA 1
ATOM 1532 C C . VAL A 1 202 ? 3.265 3.855 12.193 1.00 93.62 202 VAL A C 1
ATOM 1534 O O . VAL A 1 202 ? 3.280 2.640 11.977 1.00 93.62 202 VAL A O 1
ATOM 1537 N N . LYS A 1 203 ? 3.844 4.387 13.266 1.00 89.94 203 LYS A N 1
ATOM 1538 C CA . LYS A 1 203 ? 4.534 3.590 14.287 1.00 89.94 203 LYS A CA 1
ATOM 1539 C C . LYS A 1 203 ? 3.708 2.379 14.739 1.00 89.94 203 LYS A C 1
ATOM 1541 O O . LYS A 1 203 ? 4.198 1.252 14.713 1.00 89.94 203 LYS A O 1
ATOM 1546 N N . ASP A 1 204 ? 2.425 2.595 15.028 1.00 89.38 204 ASP A N 1
ATOM 1547 C CA . ASP A 1 204 ? 1.500 1.578 15.532 1.00 89.38 204 ASP A CA 1
ATOM 1548 C C . ASP A 1 204 ? 1.273 0.389 14.589 1.00 89.38 204 ASP A C 1
ATOM 1550 O O . ASP A 1 204 ? 0.891 -0.684 15.057 1.00 89.38 204 ASP A O 1
ATOM 1554 N N . ASN A 1 205 ? 1.474 0.545 13.276 1.00 90.81 205 ASN A N 1
ATOM 1555 C CA . ASN A 1 205 ? 1.297 -0.553 12.324 1.00 90.81 205 ASN A CA 1
ATOM 1556 C C . ASN A 1 205 ? 2.632 -1.125 11.819 1.00 90.81 205 ASN A C 1
ATOM 1558 O O . ASN A 1 205 ? 2.694 -2.328 11.569 1.00 90.81 205 ASN A O 1
ATOM 1562 N N . VAL A 1 206 ? 3.710 -0.333 11.745 1.00 91.94 206 VAL A N 1
ATOM 1563 C CA . VAL A 1 206 ? 5.023 -0.818 11.276 1.00 91.94 206 VAL A CA 1
ATOM 1564 C C . VAL A 1 206 ? 5.866 -1.447 12.387 1.00 91.94 206 VAL A C 1
ATOM 1566 O O . VAL A 1 206 ? 6.506 -2.479 12.159 1.00 91.94 206 VAL A O 1
ATOM 1569 N N . GLU A 1 207 ? 5.892 -0.838 13.573 1.00 89.19 207 GLU A N 1
ATOM 1570 C CA . GLU A 1 207 ? 6.773 -1.250 14.677 1.00 89.19 207 GLU A CA 1
ATOM 1571 C C . GLU A 1 207 ? 6.106 -2.254 15.627 1.00 89.19 207 GLU A C 1
ATOM 1573 O O . GLU A 1 207 ? 6.790 -2.959 16.370 1.00 89.19 207 GLU A O 1
ATOM 1578 N N . SER A 1 208 ? 4.781 -2.383 15.557 1.00 91.69 208 SER A N 1
ATOM 1579 C CA . SER A 1 208 ? 4.024 -3.381 16.311 1.00 91.69 208 SER A CA 1
ATOM 1580 C C . SER A 1 208 ? 4.233 -4.799 15.780 1.00 91.69 208 SER A C 1
ATOM 1582 O O . SER A 1 208 ? 4.528 -5.019 14.600 1.00 91.69 208 SER A O 1
ATOM 1584 N N . THR A 1 209 ? 4.025 -5.780 16.659 1.00 94.25 209 THR A N 1
ATOM 1585 C CA . THR A 1 209 ? 3.959 -7.203 16.316 1.00 94.25 209 THR A CA 1
ATOM 1586 C C . THR A 1 209 ? 2.529 -7.718 16.388 1.00 94.25 209 THR A C 1
ATOM 1588 O O . THR A 1 209 ? 1.725 -7.258 17.197 1.00 94.25 209 THR A O 1
ATOM 1591 N N . ALA A 1 210 ? 2.197 -8.689 15.542 1.00 94.75 210 ALA A N 1
ATOM 1592 C CA . ALA A 1 210 ? 0.905 -9.359 15.585 1.00 94.75 210 ALA A CA 1
ATOM 1593 C C . ALA A 1 210 ? 0.999 -10.788 15.048 1.00 94.75 210 ALA A C 1
ATOM 1595 O O . ALA A 1 210 ? 1.875 -11.113 14.241 1.00 94.75 210 ALA A O 1
ATOM 1596 N N . SER A 1 211 ? 0.050 -11.629 15.466 1.00 95.19 211 SER A N 1
ATOM 1597 C CA . SER A 1 211 ? -0.258 -12.848 14.724 1.00 95.19 211 SER A CA 1
ATOM 1598 C C . SER A 1 211 ? -1.196 -12.496 13.575 1.00 95.19 211 SER A C 1
ATOM 1600 O O . SER A 1 211 ? -2.250 -11.902 13.801 1.00 95.19 211 SER A O 1
ATOM 1602 N N . VAL A 1 212 ? -0.795 -12.835 12.356 1.00 96.06 212 VAL A N 1
ATOM 1603 C CA . VAL A 1 212 ? -1.511 -12.490 11.124 1.00 96.06 212 VAL A CA 1
ATOM 1604 C C . VAL A 1 212 ? -1.781 -13.738 10.300 1.00 96.06 212 VAL A C 1
ATOM 1606 O O . VAL A 1 212 ? -0.997 -14.689 10.306 1.00 96.06 212 VAL A O 1
ATOM 1609 N N . ASP A 1 213 ? -2.906 -13.721 9.601 1.00 96.69 213 ASP A N 1
ATOM 1610 C CA . ASP A 1 213 ? -3.269 -14.682 8.572 1.00 96.69 213 ASP A CA 1
ATOM 1611 C C . ASP A 1 213 ? -2.627 -14.260 7.245 1.00 96.69 213 ASP A C 1
ATOM 1613 O O . ASP A 1 213 ? -2.835 -13.149 6.754 1.00 96.69 213 ASP A O 1
ATOM 1617 N N . VAL A 1 214 ? -1.807 -15.149 6.704 1.00 96.50 214 VAL A N 1
ATOM 1618 C CA . VAL A 1 214 ? -1.019 -14.971 5.481 1.00 96.50 214 VAL A CA 1
ATOM 1619 C C . VAL A 1 214 ? -1.329 -16.054 4.456 1.00 96.50 214 VAL A C 1
ATOM 1621 O O . VAL A 1 214 ? -0.508 -16.321 3.576 1.00 96.50 214 VAL A O 1
ATOM 1624 N N . SER A 1 215 ? -2.509 -16.668 4.562 1.00 96.00 215 SER A N 1
ATOM 1625 C CA . SER A 1 215 ? -2.986 -17.594 3.549 1.00 96.00 215 SER A CA 1
ATOM 1626 C C . SER A 1 215 ? -3.088 -16.893 2.196 1.00 96.00 215 SER A C 1
ATOM 1628 O O . SER A 1 215 ? -3.662 -15.806 2.073 1.00 96.00 215 SER A O 1
ATOM 1630 N N . LEU A 1 216 ? -2.576 -17.524 1.139 1.00 94.44 216 LEU A N 1
ATOM 1631 C CA . LEU A 1 216 ? -2.660 -16.973 -0.219 1.00 94.44 216 LEU A CA 1
ATOM 1632 C C . LEU A 1 216 ? -4.111 -16.851 -0.707 1.00 94.44 216 LEU A C 1
ATOM 1634 O O . LEU A 1 216 ? -4.397 -16.007 -1.556 1.00 94.44 216 LEU A O 1
ATOM 1638 N N . ALA A 1 217 ? -5.032 -17.637 -0.143 1.00 92.75 217 ALA A N 1
ATOM 1639 C CA . ALA A 1 217 ? -6.458 -17.608 -0.460 1.00 92.75 217 ALA A CA 1
ATOM 1640 C C . ALA A 1 217 ? -7.255 -16.567 0.350 1.00 92.75 217 ALA A C 1
ATOM 1642 O O . ALA A 1 217 ? -8.450 -16.402 0.115 1.00 92.75 217 ALA A O 1
ATOM 1643 N N . ARG A 1 218 ? -6.617 -15.844 1.282 1.00 93.81 218 ARG A N 1
ATOM 1644 C CA . ARG A 1 218 ? -7.282 -14.899 2.193 1.00 93.81 218 ARG A CA 1
ATOM 1645 C C . ARG A 1 218 ? -8.082 -13.809 1.474 1.00 93.81 218 ARG A C 1
ATOM 1647 O O . ARG A 1 218 ? -9.141 -13.408 1.951 1.00 93.81 218 ARG A O 1
ATOM 1654 N N . LEU A 1 219 ? -7.568 -13.314 0.345 1.00 95.94 219 LEU A N 1
ATOM 1655 C CA . LEU A 1 219 ? -8.176 -12.218 -0.415 1.00 95.94 219 LEU A CA 1
ATOM 1656 C C . LEU A 1 219 ? -8.703 -12.695 -1.769 1.00 95.94 219 LEU A C 1
ATOM 1658 O O . LEU A 1 219 ? -7.922 -13.063 -2.657 1.00 95.94 219 LEU A O 1
ATOM 1662 N N . GLY A 1 220 ? -10.022 -12.593 -1.938 1.00 95.19 220 GLY A N 1
ATOM 1663 C CA . GLY A 1 220 ? -10.712 -12.700 -3.223 1.00 95.19 220 GLY A CA 1
ATOM 1664 C C . GLY A 1 220 ? -10.831 -11.331 -3.885 1.00 95.19 220 GLY A C 1
ATOM 1665 O O . GLY A 1 220 ? -11.873 -10.693 -3.783 1.00 95.19 220 GLY A O 1
ATOM 1666 N N . ILE A 1 221 ? -9.749 -10.872 -4.519 1.00 98.00 221 ILE A N 1
ATOM 1667 C CA . ILE A 1 221 ? -9.712 -9.573 -5.202 1.00 98.00 221 ILE A CA 1
ATOM 1668 C C . ILE A 1 221 ? -10.601 -9.627 -6.451 1.00 98.00 221 ILE A C 1
ATOM 1670 O O . ILE A 1 221 ? -10.422 -10.495 -7.304 1.00 98.00 221 ILE A O 1
ATOM 1674 N N . VAL A 1 222 ? -11.528 -8.679 -6.562 1.00 98.12 222 VAL A N 1
ATOM 1675 C CA . VAL A 1 222 ? -12.473 -8.533 -7.673 1.00 98.12 222 VAL A CA 1
ATOM 1676 C C . VAL A 1 222 ? -12.043 -7.369 -8.559 1.00 98.12 222 VAL A C 1
ATOM 1678 O O . VAL A 1 222 ? -11.833 -6.256 -8.074 1.00 98.12 222 VAL A O 1
ATOM 1681 N N . LEU A 1 223 ? -11.944 -7.611 -9.866 1.00 97.56 223 LEU A N 1
ATOM 1682 C CA . LEU A 1 223 ? -11.757 -6.560 -10.865 1.00 97.56 223 LEU A CA 1
ATOM 1683 C C . LEU A 1 223 ? -13.132 -6.209 -11.452 1.00 97.56 223 LEU A C 1
ATOM 1685 O O . LEU A 1 223 ? -13.737 -7.077 -12.082 1.00 97.56 223 LEU A O 1
ATOM 1689 N N . PRO A 1 224 ? -13.670 -5.001 -11.209 1.00 97.31 224 PRO A N 1
ATOM 1690 C CA . PRO A 1 224 ? -14.970 -4.624 -11.749 1.00 97.31 224 PRO A CA 1
ATOM 1691 C C . PRO A 1 224 ? -14.888 -4.344 -13.252 1.00 97.31 224 PRO A C 1
ATOM 1693 O O . PRO A 1 224 ? -13.886 -3.828 -13.745 1.00 97.31 224 PRO A O 1
ATOM 1696 N N . GLU A 1 225 ? -15.977 -4.622 -13.963 1.00 95.50 225 GLU A N 1
ATOM 1697 C CA . GLU A 1 225 ? -16.155 -4.164 -15.341 1.00 95.50 225 GLU A CA 1
ATOM 1698 C C . GLU A 1 225 ? -16.450 -2.659 -15.341 1.00 95.50 225 GLU A C 1
ATOM 1700 O O . GLU A 1 225 ? -17.326 -2.185 -14.614 1.00 95.50 225 GLU A O 1
ATOM 1705 N N . ILE A 1 226 ? -15.685 -1.903 -16.127 1.00 95.25 226 ILE A N 1
ATOM 1706 C CA . ILE A 1 226 ? -15.830 -0.455 -16.295 1.00 95.25 226 ILE A CA 1
ATOM 1707 C C . ILE A 1 226 ? -15.627 -0.087 -17.762 1.00 95.25 226 ILE A C 1
ATOM 1709 O O . ILE A 1 226 ? -14.916 -0.785 -18.489 1.00 95.25 226 ILE A O 1
ATOM 1713 N N . ASP A 1 227 ? -16.189 1.046 -18.170 1.00 92.56 227 ASP A N 1
ATOM 1714 C CA . ASP A 1 227 ? -15.895 1.626 -19.474 1.00 92.56 227 ASP A CA 1
ATOM 1715 C C . ASP A 1 227 ? -14.454 2.153 -19.487 1.00 92.56 227 ASP A C 1
ATOM 1717 O O . ASP A 1 227 ? -14.063 2.993 -18.672 1.00 92.56 227 ASP A O 1
ATOM 1721 N N . LEU A 1 228 ? -13.644 1.625 -20.404 1.00 91.81 228 LEU A N 1
ATOM 1722 C CA . LEU A 1 228 ? -12.246 2.013 -20.564 1.00 91.81 228 LEU A CA 1
ATOM 1723 C C . LEU A 1 228 ? -12.095 3.006 -21.724 1.00 91.81 228 LEU A C 1
ATOM 1725 O O . LEU A 1 228 ? -12.765 2.858 -22.749 1.00 91.81 228 LEU A O 1
ATOM 1729 N N . PRO A 1 229 ? -11.175 3.983 -21.619 1.00 91.62 229 PRO A N 1
ATOM 1730 C CA . PRO A 1 229 ? -10.847 4.838 -22.749 1.00 91.62 229 PRO A CA 1
ATOM 1731 C C . PRO A 1 229 ? -10.147 4.029 -23.848 1.00 91.62 229 PRO A C 1
ATOM 1733 O O . PRO A 1 229 ? -9.611 2.940 -23.610 1.00 91.62 229 PRO A O 1
ATOM 1736 N N . ALA A 1 230 ? -10.082 4.592 -25.056 1.00 88.50 230 ALA A N 1
ATOM 1737 C CA . ALA A 1 230 ? -9.296 4.010 -26.138 1.00 88.50 230 ALA A CA 1
ATOM 1738 C C . ALA A 1 230 ? -7.836 3.777 -25.688 1.00 88.50 230 ALA A C 1
ATOM 1740 O O . ALA A 1 230 ? -7.195 4.654 -25.101 1.00 88.50 230 ALA A O 1
ATOM 1741 N N . GLY A 1 231 ? -7.321 2.567 -25.927 1.00 88.25 231 GLY A N 1
ATOM 1742 C CA . GLY A 1 231 ? -5.985 2.155 -25.476 1.00 88.25 231 GLY A CA 1
ATOM 1743 C C . GLY A 1 231 ? -5.872 1.822 -23.978 1.00 88.25 231 GLY A C 1
ATOM 1744 O O . GLY A 1 231 ? -4.765 1.629 -23.482 1.00 88.25 231 GLY A O 1
ATOM 1745 N N . GLY A 1 232 ? -6.985 1.756 -23.236 1.00 93.69 232 GLY A N 1
ATOM 1746 C CA . GLY A 1 232 ? -7.016 1.358 -21.824 1.00 93.69 232 GLY A CA 1
ATOM 1747 C C . GLY A 1 232 ? -6.401 2.388 -20.868 1.00 93.69 232 GLY A C 1
ATOM 1748 O O . GLY A 1 232 ? -6.205 3.551 -21.222 1.00 93.69 232 GLY A O 1
ATOM 1749 N N . LEU A 1 233 ? -6.084 1.978 -19.635 1.00 95.25 233 LEU A N 1
ATOM 1750 C CA . LEU A 1 233 ? -5.524 2.873 -18.606 1.00 95.25 233 LEU A CA 1
ATOM 1751 C C . LEU A 1 233 ? -4.001 2.787 -18.460 1.00 95.25 233 LEU A C 1
ATOM 1753 O O . LEU A 1 233 ? -3.396 3.739 -17.966 1.00 95.25 233 LEU A O 1
ATOM 1757 N N . GLY A 1 234 ? -3.384 1.680 -18.883 1.00 94.44 234 GLY A N 1
ATOM 1758 C CA . GLY A 1 234 ? -1.959 1.384 -18.683 1.00 94.44 234 GLY A CA 1
ATOM 1759 C C . GLY A 1 234 ? -1.008 2.450 -19.235 1.00 94.44 234 GLY A C 1
ATOM 1760 O O . GLY A 1 234 ? -1.356 3.206 -20.147 1.00 94.44 234 GLY A O 1
ATOM 1761 N N . ILE A 1 235 ? 0.191 2.529 -18.661 1.00 95.31 235 ILE A N 1
ATOM 1762 C CA . ILE A 1 235 ? 1.271 3.406 -19.140 1.00 95.31 235 ILE A CA 1
ATOM 1763 C C . ILE A 1 235 ? 1.624 3.135 -20.610 1.00 95.31 235 ILE A C 1
ATOM 1765 O O . ILE A 1 235 ? 1.570 1.987 -21.044 1.00 95.31 235 ILE A O 1
ATOM 1769 N N . ARG A 1 236 ? 1.934 4.196 -21.378 1.00 93.00 236 ARG A N 1
ATOM 1770 C CA . ARG A 1 236 ? 2.241 4.140 -22.823 1.00 93.00 236 ARG A CA 1
ATOM 1771 C C . ARG A 1 236 ? 2.813 5.457 -23.372 1.00 93.00 236 ARG A C 1
ATOM 1773 O O . ARG A 1 236 ? 2.714 6.485 -22.702 1.00 93.00 236 ARG A O 1
ATOM 1780 N N . HIS A 1 237 ? 3.400 5.425 -24.572 1.00 89.88 237 HIS A N 1
ATOM 1781 C CA . HIS A 1 237 ? 4.175 6.539 -25.147 1.00 89.88 237 HIS A CA 1
ATOM 1782 C C . HIS A 1 237 ? 3.380 7.487 -26.054 1.00 89.88 237 HIS A C 1
ATOM 1784 O O . HIS A 1 237 ? 3.768 8.638 -26.226 1.00 89.88 237 HIS A O 1
ATOM 1790 N N . GLU A 1 238 ? 2.283 7.030 -26.651 1.00 87.56 238 GLU A N 1
ATOM 1791 C CA . GLU A 1 238 ? 1.557 7.755 -27.698 1.00 87.56 238 GLU A CA 1
ATOM 1792 C C . GLU A 1 238 ? 0.615 8.855 -27.178 1.00 87.56 238 GLU A C 1
ATOM 1794 O O . GLU A 1 238 ? -0.051 9.526 -27.966 1.00 87.56 238 GLU A O 1
ATOM 1799 N N . ILE A 1 239 ? 0.551 9.052 -25.858 1.00 91.38 239 ILE A N 1
ATOM 1800 C CA . ILE A 1 239 ? -0.320 10.033 -25.211 1.00 91.38 239 ILE A CA 1
ATOM 1801 C C . ILE A 1 239 ? 0.485 11.273 -24.786 1.00 91.38 239 ILE A C 1
ATOM 1803 O O . ILE A 1 239 ? 1.501 11.179 -24.093 1.00 91.38 239 ILE A O 1
ATOM 1807 N N . ASN A 1 240 ? 0.013 12.455 -25.191 1.00 94.06 240 ASN A N 1
ATOM 1808 C CA . ASN A 1 240 ? 0.601 13.731 -24.782 1.00 94.06 240 ASN A CA 1
ATOM 1809 C C . ASN A 1 240 ? 0.177 14.118 -23.350 1.00 94.06 240 ASN A C 1
ATOM 1811 O O . ASN A 1 240 ? -0.652 13.457 -22.729 1.00 94.06 240 ASN A O 1
ATOM 1815 N N . MET A 1 241 ? 0.722 15.220 -22.831 1.00 94.06 241 MET A N 1
ATOM 1816 C CA . MET A 1 241 ? 0.490 15.659 -21.451 1.00 94.06 241 MET A CA 1
ATOM 1817 C C . MET A 1 241 ? -0.995 15.903 -21.138 1.00 94.06 241 MET A C 1
ATOM 1819 O O . MET A 1 241 ? -1.473 15.469 -20.096 1.00 94.06 241 MET A O 1
ATOM 1823 N N . LEU A 1 242 ? -1.744 16.523 -22.057 1.00 96.06 242 LEU A N 1
ATOM 1824 C CA . LEU A 1 242 ? -3.178 16.772 -21.863 1.00 96.06 242 LEU A CA 1
ATOM 1825 C C . LEU A 1 242 ? -3.994 15.473 -21.869 1.00 96.06 242 LEU A C 1
ATOM 1827 O O . LEU A 1 242 ? -4.917 15.332 -21.077 1.00 96.06 242 LEU A O 1
ATOM 1831 N N . GLY A 1 243 ? -3.618 14.500 -22.701 1.00 95.50 243 GLY A N 1
ATOM 1832 C CA . GLY A 1 243 ? -4.246 13.180 -22.703 1.00 95.50 243 GLY A CA 1
ATOM 1833 C C . GLY A 1 243 ? -3.952 12.373 -21.433 1.00 95.50 243 GLY A C 1
ATOM 1834 O O . GLY A 1 243 ? -4.784 11.573 -21.009 1.00 95.50 243 GLY A O 1
ATOM 1835 N N . GLN A 1 244 ? -2.792 12.570 -20.790 1.00 96.06 244 GLN A N 1
ATOM 1836 C CA . GLN A 1 244 ? -2.513 11.957 -19.481 1.00 96.06 244 GLN A CA 1
ATOM 1837 C C . GLN A 1 244 ? -3.406 12.546 -18.386 1.00 96.06 244 GLN A C 1
ATOM 1839 O O . GLN A 1 244 ? -3.942 11.779 -17.584 1.00 96.06 244 GLN A O 1
ATOM 1844 N N . GLU A 1 245 ? -3.579 13.870 -18.387 1.00 95.94 245 GLU A N 1
ATOM 1845 C CA . GLU A 1 245 ? -4.473 14.596 -17.477 1.00 95.94 245 GLU A CA 1
ATOM 1846 C C . GLU A 1 245 ? -5.926 14.135 -17.651 1.00 95.94 245 GLU A C 1
ATOM 1848 O O . GLU A 1 245 ? -6.522 13.620 -16.707 1.00 95.94 245 GLU A O 1
ATOM 1853 N N . GLU A 1 246 ? -6.471 14.197 -18.869 1.00 95.44 246 GLU A N 1
ATOM 1854 C CA . GLU A 1 246 ? -7.830 13.722 -19.183 1.00 95.44 246 GLU A CA 1
ATOM 1855 C C . GLU A 1 246 ? -8.039 12.283 -18.689 1.00 95.44 246 GLU A C 1
ATOM 1857 O O . GLU A 1 246 ? -8.974 11.982 -17.946 1.00 95.44 246 GLU A O 1
ATOM 1862 N N . ARG A 1 247 ? -7.095 11.386 -18.996 1.00 95.94 247 ARG A N 1
ATOM 1863 C CA . ARG A 1 247 ? -7.165 9.987 -18.565 1.00 95.94 247 ARG A CA 1
ATOM 1864 C C . ARG A 1 247 ? -7.183 9.833 -17.041 1.00 95.94 247 ARG A C 1
ATOM 1866 O O . ARG A 1 247 ? -7.901 8.971 -16.531 1.00 95.94 247 ARG A O 1
ATOM 1873 N N . LEU A 1 248 ? -6.385 10.618 -16.315 1.00 96.38 248 LEU A N 1
ATOM 1874 C CA . LEU A 1 248 ? -6.329 10.583 -14.853 1.00 96.38 248 LEU A CA 1
ATOM 1875 C C . LEU A 1 248 ? -7.658 11.033 -14.228 1.00 96.38 248 LEU A C 1
ATOM 1877 O O . LEU A 1 248 ? -8.191 10.335 -13.357 1.00 96.38 248 LEU A O 1
ATOM 1881 N N . TYR A 1 249 ? -8.186 12.168 -14.685 1.00 95.50 249 TYR A N 1
ATOM 1882 C CA . TYR A 1 249 ? -9.379 12.795 -14.118 1.00 95.50 249 TYR A CA 1
ATOM 1883 C C . TYR A 1 249 ? -10.662 12.054 -14.483 1.00 95.50 249 TYR A C 1
ATOM 1885 O O . TYR A 1 249 ? -11.469 11.771 -13.590 1.00 95.50 249 TYR A O 1
ATOM 1893 N N . ASP A 1 250 ? -10.814 11.693 -15.755 1.00 94.81 250 ASP A N 1
ATOM 1894 C CA . ASP A 1 250 ? -12.080 11.186 -16.280 1.00 94.81 250 ASP A CA 1
ATOM 1895 C C . ASP A 1 250 ? -12.200 9.667 -16.134 1.00 94.81 250 ASP A C 1
ATOM 1897 O O . ASP A 1 250 ? -13.305 9.156 -15.970 1.00 94.81 250 ASP A O 1
ATOM 1901 N N . PHE A 1 251 ? -11.079 8.933 -16.115 1.00 96.94 251 PHE A N 1
ATOM 1902 C CA . PHE A 1 251 ? -11.114 7.466 -16.129 1.00 96.94 251 PHE A CA 1
ATOM 1903 C C . PHE A 1 251 ? -10.427 6.815 -14.924 1.00 96.94 251 PHE A C 1
ATOM 1905 O O . PHE A 1 251 ? -11.046 6.003 -14.232 1.00 96.94 251 PHE A O 1
ATOM 1912 N N . LYS A 1 252 ? -9.166 7.155 -14.613 1.00 97.81 252 LYS A N 1
ATOM 1913 C CA . LYS A 1 252 ? -8.423 6.468 -13.534 1.00 97.81 252 LYS A CA 1
ATOM 1914 C C . LYS A 1 252 ? -9.074 6.670 -12.163 1.00 97.81 252 LYS A C 1
ATOM 1916 O O . LYS A 1 252 ? -9.234 5.707 -11.416 1.00 97.81 252 LYS A O 1
ATOM 1921 N N . ARG A 1 253 ? -9.521 7.891 -11.838 1.00 95.75 253 ARG A N 1
ATOM 1922 C CA . ARG A 1 253 ? -10.265 8.173 -10.593 1.00 95.75 253 ARG A CA 1
ATOM 1923 C C . ARG A 1 253 ? -11.541 7.340 -10.462 1.00 95.75 253 ARG A C 1
ATOM 1925 O O . ARG A 1 253 ? -11.833 6.828 -9.378 1.00 95.75 253 ARG A O 1
ATOM 1932 N N . GLN A 1 254 ? -12.299 7.193 -11.548 1.00 96.31 254 GLN A N 1
ATOM 1933 C CA . GLN A 1 254 ? -13.498 6.357 -11.555 1.00 96.31 254 GLN A CA 1
ATOM 1934 C C . GLN A 1 254 ? -13.134 4.880 -11.372 1.00 96.31 254 GLN A C 1
ATOM 1936 O O . GLN A 1 254 ? -13.763 4.209 -10.558 1.00 96.31 254 GLN A O 1
ATOM 1941 N N . ALA A 1 255 ? -12.083 4.396 -12.041 1.00 98.38 255 ALA A N 1
ATOM 1942 C CA . ALA A 1 255 ? -11.584 3.033 -11.877 1.00 98.38 255 ALA A CA 1
ATOM 1943 C C . ALA A 1 255 ? -11.197 2.737 -10.418 1.00 98.38 255 ALA A C 1
ATOM 1945 O O . ALA A 1 255 ? -11.616 1.720 -9.863 1.00 98.38 255 ALA A O 1
ATOM 1946 N N . VAL A 1 256 ? -10.486 3.657 -9.756 1.00 98.31 256 VAL A N 1
ATOM 1947 C CA . VAL A 1 256 ? -10.178 3.556 -8.320 1.00 98.31 256 VAL A CA 1
ATOM 1948 C C . VAL A 1 256 ? -11.457 3.410 -7.492 1.00 98.31 256 VAL A C 1
ATOM 1950 O O . VAL A 1 256 ? -11.562 2.495 -6.675 1.00 98.31 256 VAL A O 1
ATOM 1953 N N . SER A 1 257 ? -12.445 4.282 -7.713 1.00 97.19 257 SER A N 1
ATOM 1954 C CA . SER A 1 257 ? -13.719 4.232 -6.987 1.00 97.19 257 SER A CA 1
ATOM 1955 C C . SER A 1 257 ? -14.437 2.895 -7.196 1.00 97.19 257 SER A C 1
ATOM 1957 O O . SER A 1 257 ? -14.827 2.248 -6.221 1.00 97.19 257 SER A O 1
ATOM 1959 N N . SER A 1 258 ? -14.559 2.433 -8.443 1.00 98.25 258 SER A N 1
ATOM 1960 C CA . SER A 1 258 ? -15.186 1.151 -8.781 1.00 98.25 258 SER A CA 1
ATOM 1961 C C . SER A 1 258 ? -14.481 -0.023 -8.106 1.00 98.25 258 SER A C 1
ATOM 1963 O O . SER A 1 258 ? -15.143 -0.897 -7.544 1.00 98.25 258 SER A O 1
ATOM 1965 N N . PHE A 1 259 ? -13.145 -0.031 -8.098 1.00 98.69 259 PHE A N 1
ATOM 1966 C CA . PHE A 1 259 ? -12.356 -1.075 -7.447 1.00 98.69 259 PHE A CA 1
ATOM 1967 C C . PHE A 1 259 ? -12.596 -1.112 -5.934 1.00 98.69 259 PHE A C 1
ATOM 1969 O O . PHE A 1 259 ? -12.835 -2.186 -5.376 1.00 98.69 259 PHE A O 1
ATOM 1976 N N . ILE A 1 260 ? -12.578 0.049 -5.268 1.00 98.06 260 ILE A N 1
ATOM 1977 C CA . ILE A 1 260 ? -12.828 0.160 -3.821 1.00 98.06 260 ILE A CA 1
ATOM 1978 C C . ILE A 1 260 ? -14.218 -0.387 -3.468 1.00 98.06 260 ILE A C 1
ATOM 1980 O O . ILE A 1 260 ? -14.352 -1.145 -2.502 1.00 98.06 260 ILE A O 1
ATOM 1984 N N . HIS A 1 261 ? -15.240 -0.055 -4.265 1.00 97.56 261 HIS A N 1
ATOM 1985 C CA . HIS A 1 261 ? -16.606 -0.543 -4.061 1.00 97.56 261 HIS A CA 1
ATOM 1986 C C . HIS A 1 261 ? -16.723 -2.055 -4.284 1.00 97.56 261 HIS A C 1
ATOM 1988 O O . HIS A 1 261 ? -17.285 -2.754 -3.438 1.00 97.56 261 HIS A O 1
ATOM 1994 N N . ALA A 1 262 ? -16.166 -2.573 -5.382 1.00 98.31 262 ALA A N 1
ATOM 1995 C CA . ALA A 1 262 ? -16.228 -3.995 -5.723 1.00 98.31 262 ALA A CA 1
ATOM 1996 C C . ALA A 1 262 ? -15.559 -4.883 -4.661 1.00 98.31 262 ALA A C 1
ATOM 1998 O O . ALA A 1 262 ? -16.067 -5.955 -4.335 1.00 98.31 262 ALA A O 1
ATOM 1999 N N . ASN A 1 263 ? -14.460 -4.403 -4.075 1.00 98.19 263 ASN A N 1
ATOM 2000 C CA . ASN A 1 263 ? -13.688 -5.131 -3.068 1.00 98.19 263 ASN A CA 1
ATOM 2001 C C . ASN A 1 263 ? -14.133 -4.854 -1.624 1.00 98.19 263 ASN A C 1
ATOM 2003 O O . ASN A 1 263 ? -13.586 -5.449 -0.698 1.00 98.19 263 ASN A O 1
ATOM 2007 N N . ARG A 1 264 ? -15.123 -3.971 -1.414 1.00 96.62 264 ARG A N 1
ATOM 2008 C CA . ARG A 1 264 ? -15.652 -3.601 -0.086 1.00 96.62 264 ARG A CA 1
ATOM 2009 C C . ARG A 1 264 ? -14.545 -3.221 0.906 1.00 96.62 264 ARG A C 1
ATOM 2011 O O . ARG A 1 264 ? -14.588 -3.621 2.070 1.00 96.62 264 ARG A O 1
ATOM 2018 N N . ILE A 1 265 ? -13.548 -2.471 0.427 1.00 96.56 265 ILE A N 1
ATOM 2019 C CA . ILE A 1 265 ? -12.410 -2.032 1.252 1.00 96.56 265 ILE A CA 1
ATOM 2020 C C . ILE A 1 265 ? -12.933 -1.167 2.408 1.00 96.56 265 ILE A C 1
ATOM 2022 O O . ILE A 1 265 ? -12.647 -1.447 3.573 1.00 96.56 265 ILE A O 1
ATOM 2026 N N . ASN A 1 266 ? -13.808 -0.212 2.083 1.00 97.06 266 ASN A N 1
ATOM 2027 C CA . ASN A 1 266 ? -14.569 0.549 3.068 1.00 97.06 266 ASN A CA 1
ATOM 2028 C C . ASN A 1 266 ? -15.773 -0.288 3.522 1.00 97.06 266 ASN A C 1
ATOM 2030 O O . ASN A 1 266 ? -16.531 -0.802 2.691 1.00 97.06 266 ASN A O 1
ATOM 2034 N N . ARG A 1 267 ? -16.001 -0.400 4.834 1.00 95.19 267 ARG A N 1
ATOM 2035 C CA . ARG A 1 267 ? -17.014 -1.306 5.398 1.00 95.19 267 ARG A CA 1
ATOM 2036 C C . ARG A 1 267 ? -17.819 -0.689 6.531 1.00 95.19 267 ARG A C 1
ATOM 2038 O O . ARG A 1 267 ? -17.286 -0.044 7.431 1.00 95.19 267 ARG A O 1
ATOM 2045 N N . ILE A 1 268 ? -19.121 -0.961 6.528 1.00 96.88 268 ILE A N 1
ATOM 2046 C CA . ILE A 1 268 ? -19.979 -0.731 7.693 1.00 96.88 268 ILE A CA 1
ATOM 2047 C C . ILE A 1 268 ? -19.709 -1.872 8.668 1.00 96.88 268 ILE A C 1
ATOM 2049 O O . ILE A 1 268 ? -19.985 -3.026 8.357 1.00 96.88 268 ILE A O 1
ATOM 2053 N N . VAL A 1 269 ? -19.110 -1.536 9.805 1.00 97.25 269 VAL A N 1
ATOM 2054 C CA . VAL A 1 269 ? -18.729 -2.490 10.847 1.00 97.25 269 VAL A CA 1
ATOM 2055 C C . VAL A 1 269 ? -19.881 -2.720 11.803 1.00 97.25 269 VAL A C 1
ATOM 2057 O O . VAL A 1 269 ? -20.132 -3.869 12.104 1.00 97.25 269 VAL A O 1
ATOM 2060 N N . TYR A 1 270 ? -20.579 -1.660 12.226 1.00 97.88 270 TYR A N 1
ATOM 2061 C CA . TYR A 1 270 ? -21.831 -1.758 12.983 1.00 97.88 270 TYR A CA 1
ATOM 2062 C C . TYR A 1 270 ? -22.953 -1.105 12.193 1.00 97.88 270 TYR A C 1
ATOM 2064 O O . TYR A 1 270 ? -22.794 0.040 11.759 1.00 97.88 270 TYR A O 1
ATOM 2072 N N . ALA A 1 271 ? -24.077 -1.799 12.015 1.00 96.44 271 ALA A N 1
ATOM 2073 C CA . ALA A 1 271 ? -25.190 -1.313 11.196 1.00 96.44 271 ALA A CA 1
ATOM 2074 C C . ALA A 1 271 ? -25.965 -0.147 11.838 1.00 96.44 271 ALA A C 1
ATOM 2076 O O . ALA A 1 271 ? -26.430 0.747 11.125 1.00 96.44 271 ALA A O 1
ATOM 2077 N N . GLY A 1 272 ? -26.079 -0.134 13.170 1.00 95.56 272 GLY A N 1
ATOM 2078 C CA . GLY A 1 272 ? -26.865 0.853 13.918 1.00 95.56 272 GLY A CA 1
ATOM 2079 C C . GLY A 1 272 ? -28.373 0.578 13.929 1.00 95.56 272 GLY A C 1
ATOM 2080 O O . GLY A 1 272 ? -29.156 1.478 14.223 1.00 95.56 272 GLY A O 1
ATOM 2081 N N . GLY A 1 273 ? -28.779 -0.662 13.640 1.00 95.31 273 GLY A N 1
ATOM 2082 C CA . GLY A 1 273 ? -30.162 -1.127 13.717 1.00 95.31 273 GLY A CA 1
ATOM 2083 C C . GLY A 1 273 ? -31.083 -0.522 12.655 1.00 95.31 273 GLY A C 1
ATOM 2084 O O . GLY A 1 273 ? -30.641 -0.036 11.617 1.00 95.31 273 GLY A O 1
ATOM 2085 N N . SER A 1 274 ? -32.394 -0.565 12.913 1.00 94.81 274 SER A N 1
ATOM 2086 C CA . SER A 1 274 ? -33.424 -0.046 11.998 1.00 94.81 274 SER A CA 1
ATOM 2087 C C . SER A 1 274 ? -33.551 1.481 12.007 1.00 94.81 274 SER A C 1
ATOM 2089 O O . SER A 1 274 ? -34.160 2.047 11.105 1.00 94.81 274 SER A O 1
ATOM 2091 N N . SER A 1 275 ? -32.991 2.153 13.017 1.00 93.69 275 SER A N 1
ATOM 2092 C CA . SER A 1 275 ? -33.074 3.606 13.191 1.00 93.69 275 SER A CA 1
ATOM 2093 C C . SER A 1 275 ? -31.749 4.164 13.733 1.00 93.69 275 SER A C 1
ATOM 2095 O O . SER A 1 275 ? -31.701 4.587 14.895 1.00 93.69 275 SER A O 1
ATOM 2097 N N . PRO A 1 276 ? -30.668 4.170 12.930 1.00 94.19 276 PRO A N 1
ATOM 2098 C CA . PRO A 1 276 ? -29.380 4.724 13.343 1.00 94.19 276 PRO A CA 1
ATOM 2099 C C . PRO A 1 276 ? -29.506 6.214 13.701 1.00 94.19 276 PRO A C 1
ATOM 2101 O O . PRO A 1 276 ? -30.168 6.978 13.001 1.00 94.19 276 PRO A O 1
ATOM 2104 N N . LYS A 1 277 ? -28.865 6.624 14.801 1.00 96.56 277 LYS A N 1
ATOM 2105 C CA . LYS A 1 277 ? -28.916 7.978 15.386 1.00 96.56 277 LYS A CA 1
ATOM 2106 C C . LYS A 1 277 ? -27.557 8.672 15.415 1.00 96.56 277 LYS A C 1
ATOM 2108 O O . LYS A 1 277 ? -27.498 9.888 15.277 1.00 96.56 277 LYS A O 1
ATOM 2113 N N . LEU A 1 278 ? -26.479 7.909 15.604 1.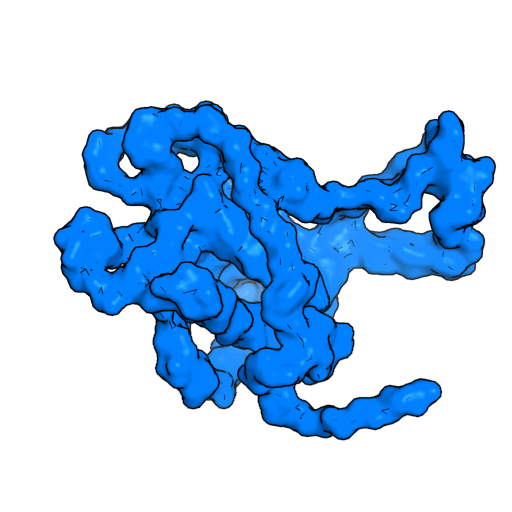00 97.50 278 LEU A N 1
ATOM 2114 C CA . LEU A 1 278 ? -25.107 8.409 15.660 1.00 97.50 278 LEU A CA 1
ATOM 2115 C C . LEU A 1 278 ? -24.223 7.592 14.717 1.00 97.50 278 LEU A C 1
ATOM 2117 O O . LEU A 1 278 ? -24.167 6.370 14.827 1.00 97.50 278 LEU A O 1
ATOM 2121 N N . GLY A 1 279 ? -23.524 8.267 13.807 1.00 97.44 279 GLY A N 1
ATOM 2122 C CA . GLY A 1 279 ? -22.528 7.654 12.931 1.00 97.44 279 GLY A CA 1
ATOM 2123 C C . GLY A 1 279 ? -21.113 7.991 13.387 1.00 97.44 279 GLY A C 1
ATOM 2124 O O . GLY A 1 279 ? -20.783 9.162 13.545 1.00 97.44 279 GLY A O 1
ATOM 2125 N N . ILE A 1 280 ? -20.279 6.969 13.561 1.00 98.25 280 ILE A N 1
ATOM 2126 C CA . ILE A 1 280 ? -18.843 7.097 13.807 1.00 98.25 280 ILE A CA 1
ATOM 2127 C C . ILE A 1 280 ? -18.119 6.672 12.531 1.00 98.25 280 ILE A C 1
ATOM 2129 O O . ILE A 1 280 ? -18.308 5.551 12.057 1.00 98.25 280 ILE A O 1
ATOM 2133 N N . ILE A 1 281 ? -17.302 7.567 11.977 1.00 98.25 281 ILE A N 1
ATOM 2134 C CA . ILE A 1 281 ? -16.449 7.294 10.817 1.00 98.25 281 ILE A CA 1
ATOM 2135 C C . ILE A 1 281 ? -15.005 7.286 11.295 1.00 98.25 281 ILE A C 1
ATOM 2137 O O . ILE A 1 281 ? -14.575 8.197 11.999 1.00 98.25 281 ILE A O 1
ATOM 2141 N N . THR A 1 282 ? -14.263 6.250 10.929 1.00 97.56 282 THR A N 1
ATOM 2142 C CA . THR A 1 282 ? -12.880 6.065 11.362 1.00 97.56 282 THR A CA 1
ATOM 2143 C C . THR A 1 282 ? -12.036 5.468 10.245 1.00 97.56 282 THR A C 1
ATOM 2145 O O . THR A 1 282 ? -12.559 4.793 9.361 1.00 97.56 282 THR A O 1
ATOM 2148 N N . VAL A 1 283 ? -10.735 5.743 10.286 1.00 95.44 283 VAL A N 1
ATOM 2149 C CA . VAL A 1 283 ? -9.764 5.384 9.252 1.00 95.44 283 VAL A CA 1
ATOM 2150 C C . VAL A 1 283 ? -8.439 4.991 9.902 1.00 95.44 283 VAL A C 1
ATOM 2152 O O . VAL A 1 283 ? -8.035 5.570 10.920 1.00 95.44 283 VAL A O 1
ATOM 2155 N N . GLY A 1 284 ? -7.746 4.007 9.331 1.00 94.44 284 GLY A N 1
ATOM 2156 C CA . GLY A 1 284 ? -6.431 3.606 9.828 1.00 94.44 284 GLY A CA 1
ATOM 2157 C C . GLY A 1 284 ? -6.441 3.144 11.278 1.00 94.44 284 GLY A C 1
ATOM 2158 O O . GLY A 1 284 ? -7.405 2.542 11.750 1.00 94.44 284 GLY A O 1
ATOM 2159 N N . LYS A 1 285 ? -5.355 3.431 12.003 1.00 93.31 285 LYS A N 1
ATOM 2160 C CA . LYS A 1 285 ? -5.163 3.000 13.398 1.00 93.31 285 LYS A CA 1
ATOM 2161 C C . LYS A 1 285 ? -6.286 3.450 14.334 1.00 93.31 285 LYS A C 1
ATOM 2163 O O . LYS A 1 285 ? -6.666 2.693 15.224 1.00 93.31 285 LYS A O 1
ATOM 2168 N N . SER A 1 286 ? -6.872 4.626 14.088 1.00 94.62 286 SER A N 1
ATOM 2169 C CA . SER A 1 286 ? -7.984 5.143 14.900 1.00 94.62 286 SER A CA 1
ATOM 2170 C C . SER A 1 286 ? -9.186 4.191 14.940 1.00 94.62 286 SER A C 1
ATOM 2172 O O . SER A 1 286 ? -9.949 4.208 15.903 1.00 94.62 286 SER A O 1
ATOM 2174 N N . TYR A 1 287 ? -9.325 3.300 13.949 1.00 97.25 287 TYR A N 1
ATOM 2175 C CA . TYR A 1 287 ? -10.361 2.273 13.955 1.00 97.25 287 TYR A CA 1
ATOM 2176 C C . TYR A 1 287 ? -10.219 1.342 15.155 1.00 97.25 287 TYR A C 1
ATOM 2178 O O . TYR A 1 287 ? -11.215 1.047 15.808 1.00 97.25 287 TYR A O 1
ATOM 2186 N N . LEU A 1 288 ? -9.001 0.889 15.464 1.00 95.75 288 LEU A N 1
ATOM 2187 C CA . LEU A 1 288 ? -8.777 0.002 16.604 1.00 95.75 288 LEU A CA 1
ATOM 2188 C C . LEU A 1 288 ? -9.030 0.725 17.929 1.00 95.75 288 LEU A C 1
ATOM 2190 O O . LEU A 1 288 ? -9.624 0.124 18.817 1.00 95.75 288 LEU A O 1
ATOM 2194 N N . ASP A 1 289 ? -8.698 2.016 18.023 1.00 96.38 289 ASP A N 1
ATOM 2195 C CA . ASP A 1 289 ? -9.001 2.830 19.208 1.00 96.38 289 ASP A CA 1
ATOM 2196 C C . ASP A 1 289 ? -10.514 2.966 19.427 1.00 96.38 289 ASP A C 1
ATOM 2198 O O . ASP A 1 289 ? -11.011 2.780 20.535 1.00 96.38 289 ASP A O 1
ATOM 2202 N N . VAL A 1 290 ? -11.276 3.228 18.359 1.00 97.94 290 VAL A N 1
ATOM 2203 C CA . VAL A 1 290 ? -12.745 3.287 18.418 1.00 97.94 290 VAL A CA 1
ATOM 2204 C C . VAL A 1 290 ? -13.333 1.928 18.792 1.00 97.94 290 VAL A C 1
ATOM 2206 O O . VAL A 1 290 ? -14.251 1.860 19.607 1.00 97.94 290 VAL A O 1
ATOM 2209 N N . ARG A 1 291 ? -12.822 0.831 18.216 1.00 97.44 291 ARG A N 1
ATOM 2210 C CA . ARG A 1 291 ? -13.275 -0.527 18.555 1.00 97.44 291 ARG A CA 1
ATOM 2211 C C . ARG A 1 291 ? -13.020 -0.841 20.027 1.00 97.44 291 ARG A C 1
ATOM 2213 O O . ARG A 1 291 ? -13.934 -1.344 20.668 1.00 97.44 291 ARG A O 1
ATOM 2220 N N . GLN A 1 292 ? -11.838 -0.498 20.536 1.00 97.38 292 GLN A N 1
ATOM 2221 C CA . GLN A 1 292 ? -11.464 -0.674 21.937 1.00 97.38 292 GLN A CA 1
ATOM 2222 C C . GLN A 1 292 ? -12.378 0.137 22.862 1.00 97.38 292 GLN A C 1
ATOM 2224 O O . GLN A 1 292 ? -12.949 -0.418 23.792 1.00 97.38 292 GLN A O 1
ATOM 2229 N N . ALA A 1 293 ? -12.593 1.423 22.573 1.00 98.19 293 ALA A N 1
ATOM 2230 C CA . ALA A 1 293 ? -13.463 2.274 23.384 1.00 98.19 293 ALA A CA 1
ATOM 2231 C C . ALA A 1 293 ? -14.917 1.769 23.411 1.00 98.19 293 ALA A C 1
ATOM 2233 O O . ALA A 1 293 ? -15.568 1.789 24.452 1.00 98.19 293 ALA A O 1
ATOM 2234 N N . LEU A 1 294 ? -15.440 1.299 22.272 1.00 98.06 294 LEU A N 1
ATOM 2235 C CA . LEU A 1 294 ? -16.777 0.704 22.212 1.00 98.06 294 LEU A CA 1
ATOM 2236 C C . LEU A 1 294 ? -16.848 -0.599 23.019 1.00 98.06 294 LEU A C 1
ATOM 2238 O O . LEU A 1 294 ? -17.834 -0.804 23.7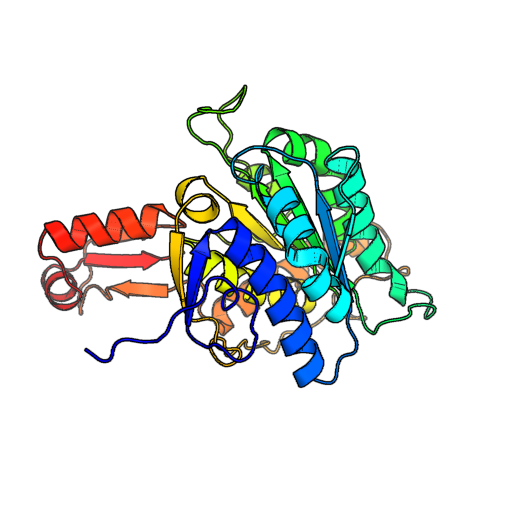19 1.00 98.06 294 LEU A O 1
ATOM 2242 N N . ASP A 1 295 ? -15.820 -1.446 22.956 1.00 97.75 295 ASP A N 1
ATOM 2243 C CA . ASP A 1 295 ? -15.743 -2.693 23.728 1.00 97.75 295 ASP A CA 1
ATOM 2244 C C . ASP A 1 295 ? -15.698 -2.432 25.243 1.00 97.75 295 ASP A C 1
ATOM 2246 O O . ASP A 1 295 ? -16.484 -3.007 25.994 1.00 97.75 295 ASP A O 1
ATOM 2250 N N . GLU A 1 296 ? -14.880 -1.475 25.691 1.00 98.31 296 GLU A N 1
ATOM 2251 C CA . GLU A 1 296 ? -14.788 -1.058 27.101 1.00 98.31 296 GLU A CA 1
ATOM 2252 C C . GLU A 1 296 ? -16.105 -0.482 27.643 1.00 98.31 296 GLU A C 1
ATOM 2254 O O . GLU A 1 296 ? -16.427 -0.641 28.821 1.00 98.31 296 GLU A O 1
ATOM 2259 N N . LEU A 1 297 ? -16.904 0.150 26.779 1.00 97.81 297 LEU A N 1
ATOM 2260 C CA . LEU A 1 297 ? -18.253 0.624 27.100 1.00 97.81 297 LEU A CA 1
ATOM 2261 C C . LEU A 1 297 ? -19.322 -0.486 27.035 1.00 97.81 297 LEU A C 1
ATOM 2263 O O . LEU A 1 297 ? -20.499 -0.215 27.288 1.00 97.81 297 LEU A O 1
ATOM 2267 N N . GLY A 1 298 ? -18.952 -1.718 26.671 1.00 97.81 298 GLY A N 1
ATOM 2268 C CA . GLY A 1 298 ? -19.880 -2.833 26.471 1.00 97.81 298 GLY A CA 1
ATOM 2269 C C . GLY A 1 298 ? -20.784 -2.662 25.243 1.00 97.81 298 GLY A C 1
ATOM 2270 O O . GLY A 1 298 ? -21.924 -3.131 25.236 1.00 97.81 298 GLY A O 1
ATOM 2271 N N . ILE A 1 299 ? -20.316 -1.943 24.219 1.00 98.00 299 ILE A N 1
ATOM 2272 C CA . ILE A 1 299 ? -21.042 -1.653 22.978 1.00 98.00 299 ILE A CA 1
ATOM 2273 C C . ILE A 1 299 ? -20.544 -2.580 21.858 1.00 98.00 299 ILE A C 1
ATOM 2275 O O . ILE A 1 299 ? -19.718 -2.229 21.006 1.00 98.00 299 ILE A O 1
ATOM 2279 N N . ASP A 1 300 ? -21.105 -3.785 21.835 1.00 97.44 300 ASP A N 1
ATOM 2280 C CA . ASP A 1 300 ? -21.019 -4.697 20.695 1.00 97.44 300 ASP A CA 1
ATOM 2281 C C . ASP A 1 300 ? -22.004 -4.303 19.566 1.00 97.44 300 ASP A C 1
ATOM 2283 O O . ASP A 1 300 ? -22.764 -3.339 19.687 1.00 97.44 300 ASP A O 1
ATOM 2287 N N . GLU A 1 301 ? -22.007 -5.041 18.450 1.00 97.25 301 GLU A N 1
ATOM 2288 C CA . GLU A 1 301 ? -22.947 -4.834 17.329 1.00 97.25 301 GLU A CA 1
ATOM 2289 C C . GLU A 1 301 ? -24.411 -4.852 17.802 1.00 97.25 301 GLU A C 1
ATOM 2291 O O . GLU A 1 301 ? -25.228 -4.029 17.384 1.00 97.25 301 GLU A O 1
ATOM 2296 N N . HIS A 1 302 ? -24.757 -5.780 18.697 1.00 97.69 302 HIS A N 1
ATOM 2297 C CA . HIS A 1 302 ? -26.121 -5.937 19.183 1.00 97.69 302 HIS A CA 1
ATOM 2298 C C . HIS A 1 302 ? -26.562 -4.712 19.991 1.00 97.69 302 HIS A C 1
ATOM 2300 O O . HIS A 1 302 ? -27.620 -4.136 19.724 1.00 97.69 302 HIS A O 1
ATOM 2306 N N . ARG A 1 303 ? -25.733 -4.255 20.934 1.00 97.69 303 ARG A N 1
ATOM 2307 C CA . ARG A 1 303 ? -25.997 -3.050 21.715 1.00 97.69 303 ARG A CA 1
ATOM 2308 C C . ARG A 1 303 ? -26.011 -1.813 20.829 1.00 97.69 303 ARG A C 1
ATOM 2310 O O . ARG A 1 303 ? -26.927 -1.003 20.971 1.00 97.69 303 ARG A O 1
ATOM 2317 N N . ALA A 1 304 ? -25.068 -1.693 19.894 1.00 97.75 304 ALA A N 1
ATOM 2318 C CA . ALA A 1 304 ? -25.010 -0.607 18.919 1.00 97.75 304 ALA A CA 1
ATOM 2319 C C . ALA A 1 304 ? -26.312 -0.510 18.105 1.00 97.75 304 ALA A C 1
ATOM 2321 O O . ALA A 1 304 ? -26.848 0.586 17.936 1.00 97.75 304 ALA A O 1
ATOM 2322 N N . ASN A 1 305 ? -26.888 -1.645 17.697 1.00 97.62 305 ASN A N 1
ATOM 2323 C CA . ASN A 1 305 ? -28.169 -1.692 16.990 1.00 97.62 305 ASN A CA 1
ATOM 2324 C C . ASN A 1 305 ? -29.359 -1.230 17.847 1.00 97.62 305 ASN A C 1
ATOM 2326 O O . ASN A 1 305 ? -30.274 -0.600 17.320 1.00 97.62 305 ASN A O 1
ATOM 2330 N N . GLN A 1 306 ? -29.353 -1.493 19.158 1.00 97.12 306 GLN A N 1
ATOM 2331 C CA . GLN A 1 306 ? -30.412 -1.038 20.072 1.00 97.12 306 GLN A CA 1
ATOM 2332 C C . GLN A 1 306 ? -30.374 0.474 20.318 1.00 97.12 306 GLN A C 1
ATOM 2334 O O . GLN A 1 306 ? -31.419 1.117 20.416 1.00 97.12 306 GLN A O 1
ATOM 2339 N N . ILE A 1 307 ? -29.172 1.041 20.456 1.00 97.12 307 ILE A N 1
ATOM 2340 C CA . ILE A 1 307 ? -28.988 2.464 20.787 1.00 97.12 307 ILE A CA 1
ATOM 2341 C C . ILE A 1 307 ? -28.786 3.350 19.549 1.00 97.12 307 ILE A C 1
ATOM 2343 O O . ILE A 1 307 ? -28.774 4.574 19.667 1.00 97.12 307 ILE A O 1
ATOM 2347 N N . GLY A 1 308 ? -28.687 2.749 18.361 1.00 97.69 308 GLY A N 1
ATOM 2348 C CA . GLY A 1 308 ? -28.579 3.447 17.084 1.00 97.69 308 GLY A CA 1
ATOM 2349 C C . GLY A 1 308 ? -27.173 3.964 16.766 1.00 97.69 308 GLY A C 1
ATOM 2350 O O . GLY A 1 308 ? -27.057 5.029 16.162 1.00 97.69 308 GLY A O 1
ATOM 2351 N N . ILE A 1 309 ? -26.109 3.263 17.170 1.00 98.19 309 ILE A N 1
ATOM 2352 C CA . ILE A 1 309 ? -24.726 3.614 16.806 1.00 98.19 309 ILE A CA 1
ATOM 2353 C C . ILE A 1 309 ? -24.308 2.846 15.556 1.00 98.19 309 ILE A C 1
ATOM 2355 O O . ILE A 1 309 ? -24.302 1.618 15.536 1.00 98.19 309 ILE A O 1
ATOM 2359 N N . ARG A 1 310 ? -23.905 3.581 14.523 1.00 98.06 310 ARG A N 1
ATOM 2360 C CA . ARG A 1 310 ? -23.344 3.042 13.287 1.00 98.06 310 ARG A CA 1
ATOM 2361 C C . ARG A 1 310 ? -21.841 3.285 13.262 1.00 98.06 310 ARG A C 1
ATOM 2363 O O . ARG A 1 310 ? -21.401 4.395 13.548 1.00 98.06 310 ARG A O 1
ATOM 2370 N N . LEU A 1 311 ? -21.063 2.275 12.885 1.00 98.25 311 LEU A N 1
ATOM 2371 C CA . LEU A 1 311 ? -19.610 2.383 12.745 1.00 98.25 311 LEU A CA 1
ATOM 2372 C C . LEU A 1 311 ? -19.228 2.120 11.293 1.00 98.25 311 LEU A C 1
ATOM 2374 O O . LEU A 1 311 ? -19.451 1.024 10.784 1.00 98.25 311 LEU A O 1
ATOM 2378 N N . PHE A 1 312 ? -18.651 3.118 10.635 1.00 98.12 312 PHE A N 1
ATOM 2379 C CA . PHE A 1 312 ? -18.117 3.012 9.285 1.00 98.12 312 PHE A CA 1
ATOM 2380 C C . PHE A 1 312 ? -16.596 3.091 9.334 1.00 98.12 312 PHE A C 1
ATOM 2382 O O . PHE A 1 312 ? -16.028 4.065 9.828 1.00 98.12 312 PHE A O 1
ATOM 2389 N N . LYS A 1 313 ? -15.946 2.049 8.823 1.00 97.75 313 LYS A N 1
ATOM 2390 C CA . LYS A 1 313 ? -14.512 2.039 8.598 1.00 97.75 313 LYS A CA 1
ATOM 2391 C C . LYS A 1 313 ? -14.241 2.405 7.144 1.00 97.75 313 LYS A C 1
ATOM 2393 O O . LYS A 1 313 ? -14.704 1.697 6.247 1.00 97.75 313 LYS A O 1
ATOM 2398 N N . VAL A 1 314 ? -13.480 3.476 6.963 1.00 95.25 314 VAL A N 1
ATOM 2399 C CA . VAL A 1 314 ? -12.842 3.846 5.698 1.00 95.25 314 VAL A CA 1
ATOM 2400 C C . VAL A 1 314 ? -11.503 3.128 5.617 1.00 95.25 314 VAL A C 1
ATOM 2402 O O . VAL A 1 314 ? -10.734 3.199 6.605 1.00 95.25 314 VAL A O 1
#

Nearest PDB structures (foldseek):
  6o0g-assembly1_B  TM=5.864E-01  e=9.804E-06  Mycobacterium tuberculosis H37Rv
  5ery-assembly1_D  TM=6.214E-01  e=3.162E-04  Mycobacterium tuberculosis H37Rv
  5xss-assembly3_B  TM=3.478E-01  e=6.930E-02  Clostridium beijerinckii NCIMB 8052
  4ijq-assembly1_A  TM=3.377E-01  e=5.309E-01  Homo sapiens
  1hmp-assembly1_B-2  TM=3.352E-01  e=9.663E-01  Homo sapiens

pLDDT: mean 94.9, std 5.52, range [51.03, 98.88]

Sequence (314 aa):
MTLHEVGLSDKFDLAKDRIFVTGAQAIVRMLLMQRERDRIAGLNTAGFVSGYRGSPLGALDMQLWKARSELSAANVVFQPGLNEELAATACWGTQQTELMGEGRYDGVFSVWYGKGPGVDRSGDVFRHANLAGTSPHGGVLALMGDDHMAESSTNAHATEFHFVDAMIPILNPAGVQELIDFGLYGFALSRFASTWTAIKCVKDNVESTASVDVSLARLGIVLPEIDLPAGGLGIRHEINMLGQEERLYDFKRQAVSSFIHANRINRIVYAGGSSPKLGIITVGKSYLDVRQALDELGIDEHRANQIGIRLFKV